Protein AF-0000000084495840 (afdb_homodimer)

Foldseek 3Di:
DPQAADEFEKEFEQEADQLFTKKFFFDQVDDDRHGAIDTFITTDDPPDDHVRRRQVRQCQAWNFGKDWDAWQDWDKDAPDPRYMYIYTYTYIYTPDPRTDGDPRTDDMDRGALVVCCVRHDPVVNVVCVVRVVNVVSNVNNVD/DPQAADEFEKEFEQEADQLFTKKFFFDPVDDPRHGAIDTFITTDDPPDDHVRRRQVRQCQAWNFGKDWDAWQDWDKDAPDPRYMYIYTYTYIYTPDPRTDGDPRTDDMDRGALVVCCVRHDPVVNVVCVVRVVNVVSNVNNVD

Structure (mmCIF, N/CA/C/O backbone):
data_AF-0000000084495840-model_v1
#
loop_
_entity.id
_entity.type
_entity.pdbx_description
1 polymer 'DNA mismatch repair protein MutT'
#
loop_
_atom_site.group_PDB
_atom_site.id
_atom_site.type_symbol
_atom_site.label_atom_id
_atom_site.label_alt_id
_atom_site.label_comp_id
_atom_site.label_asym_id
_atom_site.label_entity_id
_atom_site.label_seq_id
_atom_site.pdbx_PDB_ins_code
_atom_site.Cartn_x
_atom_site.Cartn_y
_atom_site.Cartn_z
_atom_site.occupancy
_atom_site.B_iso_or_equiv
_atom_site.auth_seq_id
_atom_site.auth_comp_id
_atom_site.auth_asym_id
_atom_site.auth_atom_id
_atom_site.pdbx_PDB_model_num
ATOM 1 N N . MET A 1 1 ? 25.406 12.328 -14.742 1 40.22 1 MET A N 1
ATOM 2 C CA . MET A 1 1 ? 25.125 11.117 -13.984 1 40.22 1 MET A CA 1
ATOM 3 C C . MET A 1 1 ? 23.75 10.555 -14.328 1 40.22 1 MET A C 1
ATOM 5 O O . MET A 1 1 ? 22.75 11.266 -14.234 1 40.22 1 MET A O 1
ATOM 9 N N . GLN A 1 2 ? 23.484 9.742 -15.258 1 51.94 2 GLN A N 1
ATOM 10 C CA . GLN A 1 2 ? 22.219 9.383 -15.898 1 51.94 2 GLN A CA 1
ATOM 11 C C . GLN A 1 2 ? 21.141 9.078 -14.859 1 51.94 2 GLN A C 1
ATOM 13 O O . GLN A 1 2 ? 21.359 8.266 -13.961 1 51.94 2 GLN A O 1
ATOM 18 N N . ASN A 1 3 ? 20.25 9.969 -14.406 1 66.38 3 ASN A N 1
ATOM 19 C CA . ASN A 1 3 ? 19.281 9.977 -13.312 1 66.38 3 ASN A CA 1
ATOM 20 C C . ASN A 1 3 ? 18.5 8.672 -13.258 1 66.38 3 ASN A C 1
ATOM 22 O O . ASN A 1 3 ? 17.828 8.305 -14.219 1 66.38 3 ASN A O 1
ATOM 26 N N . GLU A 1 4 ? 18.906 7.797 -12.398 1 87.62 4 GLU A N 1
ATOM 27 C CA . GLU A 1 4 ? 18.266 6.496 -12.258 1 87.62 4 GLU A CA 1
ATOM 28 C C . GLU A 1 4 ? 16.828 6.641 -11.742 1 87.62 4 GLU A C 1
ATOM 30 O O . GLU A 1 4 ? 16.578 7.426 -10.828 1 87.62 4 GLU A O 1
ATOM 35 N N . ASN A 1 5 ? 15.898 6.027 -12.453 1 94 5 ASN A N 1
ATOM 36 C CA . ASN A 1 5 ? 14.5 5.984 -12.039 1 94 5 ASN A CA 1
ATOM 37 C C . ASN A 1 5 ? 14.344 5.375 -10.648 1 94 5 ASN A C 1
ATOM 39 O O . ASN A 1 5 ? 14.961 4.359 -10.336 1 94 5 ASN A O 1
ATOM 43 N N . LYS A 1 6 ? 13.617 6.117 -9.789 1 95.06 6 LYS A N 1
ATOM 44 C CA . LYS A 1 6 ? 13.422 5.625 -8.43 1 95.06 6 LYS A CA 1
ATOM 45 C C . LYS A 1 6 ? 11.945 5.598 -8.055 1 95.06 6 LYS A C 1
ATOM 47 O O . LYS A 1 6 ? 11.195 6.504 -8.414 1 95.06 6 LYS A O 1
ATOM 52 N N . ILE A 1 7 ? 11.547 4.57 -7.383 1 97.5 7 ILE A N 1
ATOM 53 C CA . ILE A 1 7 ? 10.242 4.496 -6.73 1 97.5 7 ILE A CA 1
ATOM 54 C C . ILE A 1 7 ? 10.414 4.621 -5.219 1 97.5 7 ILE A C 1
ATOM 56 O O . ILE A 1 7 ? 11.195 3.883 -4.609 1 97.5 7 ILE A O 1
ATOM 60 N N . LEU A 1 8 ? 9.828 5.57 -4.637 1 97.75 8 LEU A N 1
ATOM 61 C CA . LEU A 1 8 ? 9.836 5.781 -3.193 1 97.75 8 LEU A CA 1
ATOM 62 C C . LEU A 1 8 ? 8.477 5.453 -2.59 1 97.75 8 LEU A C 1
ATOM 64 O O . LEU A 1 8 ? 7.457 5.492 -3.285 1 97.75 8 LEU A O 1
ATOM 68 N N . VAL A 1 9 ? 8.453 5.137 -1.317 1 98.75 9 VAL A N 1
ATOM 69 C CA . VAL A 1 9 ? 7.219 4.77 -0.636 1 98.75 9 VAL A CA 1
ATOM 70 C C . VAL A 1 9 ? 6.914 5.785 0.464 1 98.75 9 VAL A C 1
ATOM 72 O O . VAL A 1 9 ? 7.797 6.148 1.242 1 98.75 9 VAL A O 1
ATOM 75 N N . GLY A 1 10 ? 5.707 6.309 0.454 1 98.69 10 GLY A N 1
ATOM 76 C CA . GLY A 1 10 ? 5.188 7.121 1.541 1 98.69 10 GLY A CA 1
ATOM 77 C C . GLY A 1 10 ? 3.938 6.539 2.176 1 98.69 10 GLY A C 1
ATOM 78 O O . GLY A 1 10 ? 3.258 5.707 1.573 1 98.69 10 GLY A O 1
ATOM 79 N N . VAL A 1 11 ? 3.674 6.953 3.373 1 98.94 11 VAL A N 1
ATOM 80 C CA . VAL A 1 11 ? 2.463 6.578 4.098 1 98.94 11 VAL A CA 1
ATOM 81 C C . VAL A 1 11 ? 1.716 7.832 4.543 1 98.94 11 VAL A C 1
ATOM 83 O O . VAL A 1 11 ? 2.334 8.844 4.887 1 98.94 11 VAL A O 1
ATOM 86 N N . LYS A 1 12 ? 0.408 7.742 4.457 1 98.88 12 LYS A N 1
ATOM 87 C CA . LYS A 1 12 ? -0.454 8.844 4.879 1 98.88 12 LYS A CA 1
ATOM 88 C C . LYS A 1 12 ? -1.553 8.352 5.82 1 98.88 12 LYS A C 1
ATOM 90 O O . LYS A 1 12 ? -2.023 7.219 5.691 1 98.88 12 LYS A O 1
ATOM 95 N N . ALA A 1 13 ? -1.977 9.18 6.676 1 98.88 13 ALA A N 1
ATOM 96 C CA . ALA A 1 13 ? -3.035 8.875 7.637 1 98.88 13 ALA A CA 1
ATOM 97 C C . ALA A 1 13 ? -4.242 9.789 7.426 1 98.88 13 ALA A C 1
ATOM 99 O O . ALA A 1 13 ? -4.105 11.008 7.398 1 98.88 13 ALA A O 1
ATOM 100 N N . VAL A 1 14 ? -5.336 9.211 7.219 1 98.81 14 VAL A N 1
ATOM 101 C CA . VAL A 1 14 ? -6.602 9.906 7.438 1 98.81 14 VAL A CA 1
ATOM 102 C C . VAL A 1 14 ? -7.035 9.742 8.898 1 98.81 14 VAL A C 1
ATOM 104 O O . VAL A 1 14 ? -7.613 8.719 9.266 1 98.81 14 VAL A O 1
ATOM 107 N N . ILE A 1 15 ? -6.684 10.703 9.703 1 98.69 15 ILE A N 1
ATOM 108 C CA . ILE A 1 15 ? -6.969 10.664 11.133 1 98.69 15 ILE A CA 1
ATOM 109 C C . ILE A 1 15 ? -8.352 11.258 11.398 1 98.69 15 ILE A C 1
ATOM 111 O O . ILE A 1 15 ? -8.57 12.453 11.195 1 98.69 15 ILE A O 1
ATOM 115 N N . VAL A 1 16 ? -9.227 10.43 11.891 1 97.44 16 VAL A N 1
ATOM 116 C CA . VAL A 1 16 ? -10.609 10.867 12.031 1 97.44 16 VAL A CA 1
ATOM 117 C C . VAL A 1 16 ? -10.953 11.023 13.516 1 97.44 16 VAL A C 1
ATOM 119 O O . VAL A 1 16 ? -10.484 10.25 14.352 1 97.44 16 VAL A O 1
ATOM 122 N N . ASN A 1 17 ? -11.695 12.031 13.781 1 92.25 17 ASN A N 1
ATOM 123 C CA . ASN A 1 17 ? -12.25 12.328 15.102 1 92.25 17 ASN A CA 1
ATOM 124 C C . ASN A 1 17 ? -13.586 13.047 14.992 1 92.25 17 ASN A C 1
ATOM 126 O O . ASN A 1 17 ? -13.656 14.172 14.484 1 92.25 17 ASN A O 1
ATOM 130 N N . GLU A 1 18 ? -14.672 12.422 15.445 1 89.19 18 GLU A N 1
ATOM 131 C CA . GLU A 1 18 ? -16 13.016 15.531 1 89.19 18 GLU A CA 1
ATOM 132 C C . GLU A 1 18 ? -16.438 13.57 14.188 1 89.19 18 GLU A C 1
ATOM 134 O O . GLU A 1 18 ? -16.859 14.727 14.094 1 89.19 18 GLU A O 1
ATOM 139 N N . GLY A 1 19 ? -16.234 12.797 13.133 1 91.38 19 GLY A N 1
ATOM 140 C CA . GLY A 1 19 ? -16.766 13.141 11.828 1 91.38 19 GLY A CA 1
ATOM 141 C C . GLY A 1 19 ? -15.875 14.102 11.055 1 91.38 19 GLY A C 1
ATOM 142 O O . GLY A 1 19 ? -16.266 14.594 9.992 1 91.38 19 GLY A O 1
ATOM 143 N N . LYS A 1 20 ? -14.742 14.391 11.578 1 96.25 20 LYS A N 1
ATOM 144 C CA . LYS A 1 20 ? -13.773 15.25 10.914 1 96.25 20 LYS A CA 1
ATOM 145 C C . LYS A 1 20 ? -12.445 14.523 10.695 1 96.25 20 LYS A C 1
ATOM 147 O O . LYS A 1 20 ? -12.148 13.547 11.383 1 96.25 20 LYS A O 1
ATOM 152 N N . ALA A 1 21 ? -11.703 14.969 9.727 1 98.19 21 ALA A N 1
ATOM 153 C CA . ALA A 1 21 ? -10.359 14.461 9.484 1 98.19 21 ALA A CA 1
ATOM 154 C C . ALA A 1 21 ? -9.32 15.57 9.617 1 98.19 21 ALA A C 1
ATOM 156 O O . ALA A 1 21 ? -9.57 16.719 9.234 1 98.19 21 ALA A O 1
ATOM 157 N N . LEU A 1 22 ? -8.148 15.219 10.156 1 98.62 22 LEU A N 1
ATOM 158 C CA . LEU A 1 22 ? -7.066 16.188 10.336 1 98.62 22 LEU A CA 1
ATOM 159 C C . LEU A 1 22 ? -6.336 16.422 9.016 1 98.62 22 LEU A C 1
ATOM 161 O O . LEU A 1 22 ? -5.898 15.484 8.359 1 98.62 22 LEU A O 1
ATOM 165 N N . ILE A 1 23 ? -6.25 17.672 8.555 1 98.75 23 ILE A N 1
ATOM 166 C CA . ILE A 1 23 ? -5.379 18.062 7.449 1 98.75 23 ILE A CA 1
ATOM 167 C C . ILE A 1 23 ? -4.414 19.156 7.922 1 98.75 23 ILE A C 1
ATOM 169 O O . ILE A 1 23 ? -4.695 19.875 8.883 1 98.75 23 ILE A O 1
ATOM 173 N N . ILE A 1 24 ? -3.301 19.172 7.285 1 98.56 24 ILE A N 1
ATOM 174 C CA . ILE A 1 24 ? -2.256 20.125 7.637 1 98.56 24 ILE A CA 1
ATOM 175 C C . ILE A 1 24 ? -1.812 20.891 6.391 1 98.56 24 ILE A C 1
ATOM 177 O O . ILE A 1 24 ? -2.016 20.422 5.266 1 98.56 24 ILE A O 1
ATOM 181 N N . LYS A 1 25 ? -1.316 22.062 6.617 1 97.5 25 LYS A N 1
ATOM 182 C CA . LYS A 1 25 ? -0.871 22.922 5.527 1 97.5 25 LYS A CA 1
ATOM 183 C C . LYS A 1 25 ? 0.649 23.062 5.52 1 97.5 25 LYS A C 1
ATOM 185 O O . LYS A 1 25 ? 1.248 23.438 6.531 1 97.5 25 LYS A O 1
ATOM 190 N N . ARG A 1 26 ? 1.265 22.688 4.426 1 94.38 26 ARG A N 1
ATOM 191 C CA . ARG A 1 26 ? 2.715 22.781 4.305 1 94.38 26 ARG A CA 1
ATOM 192 C C . ARG A 1 26 ? 3.178 24.234 4.426 1 94.38 26 ARG A C 1
ATOM 194 O O . ARG A 1 26 ? 2.537 25.141 3.896 1 94.38 26 ARG A O 1
ATOM 201 N N . SER A 1 27 ? 4.25 24.469 5.078 1 89.5 27 SER A N 1
ATOM 202 C CA . SER A 1 27 ? 4.805 25.797 5.254 1 89.5 27 SER A CA 1
ATOM 203 C C . SER A 1 27 ? 5.336 26.359 3.936 1 89.5 27 SER A C 1
ATOM 205 O O . SER A 1 27 ? 5.844 25.609 3.1 1 89.5 27 SER A O 1
ATOM 207 N N . LYS A 1 28 ? 5 27.781 3.682 1 74.69 28 LYS A N 1
ATOM 208 C CA . LYS A 1 28 ? 5.441 28.484 2.479 1 74.69 28 LYS A CA 1
ATOM 209 C C . LYS A 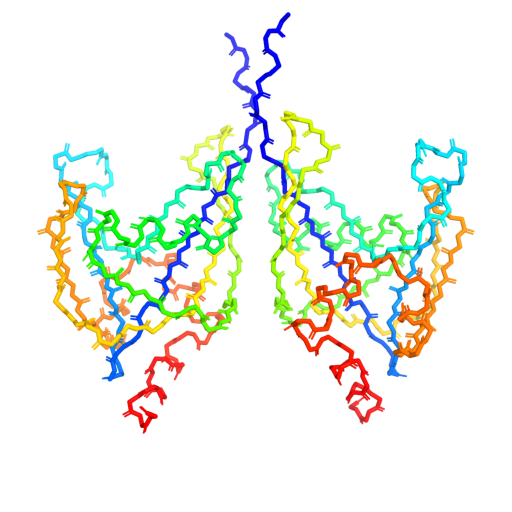1 28 ? 6.961 28.484 2.371 1 74.69 28 LYS A C 1
ATOM 211 O O . LYS A 1 28 ? 7.512 28.547 1.269 1 74.69 28 LYS A O 1
ATOM 216 N N . ILE A 1 29 ? 7.516 28.828 3.455 1 63.09 29 ILE A N 1
ATOM 217 C CA . ILE A 1 29 ? 8.969 28.984 3.381 1 63.09 29 ILE A CA 1
ATOM 218 C C . ILE A 1 29 ? 9.586 27.719 2.795 1 63.09 29 ILE A C 1
ATOM 220 O O . ILE A 1 29 ? 10.773 27.719 2.441 1 63.09 29 ILE A O 1
ATOM 224 N N . ALA A 1 30 ? 8.82 26.719 2.994 1 53.81 30 ALA A N 1
ATOM 225 C CA . ALA A 1 30 ? 9.398 25.469 2.496 1 53.81 30 ALA A CA 1
ATOM 226 C C . ALA A 1 30 ? 9.398 25.438 0.971 1 53.81 30 ALA A C 1
ATOM 228 O O . ALA A 1 30 ? 8.789 26.297 0.324 1 53.81 30 ALA A O 1
ATOM 229 N N . HIS A 1 31 ? 9.766 24.438 0.258 1 52.31 31 HIS A N 1
ATOM 230 C CA . HIS A 1 31 ? 9.977 24.375 -1.185 1 52.31 31 HIS A CA 1
ATOM 231 C C . HIS A 1 31 ? 8.695 24.719 -1.938 1 52.31 31 HIS A C 1
ATOM 233 O O . HIS A 1 31 ? 7.645 24.922 -1.324 1 52.31 31 HIS A O 1
ATOM 239 N N . PHE A 1 32 ? 8.555 24.453 -3.344 1 48.34 32 PHE A N 1
ATOM 240 C CA . PHE A 1 32 ? 7.727 24.797 -4.492 1 48.34 32 PHE A CA 1
ATOM 241 C C . PHE A 1 32 ? 6.25 24.594 -4.176 1 48.34 32 PHE A C 1
ATOM 243 O O . PHE A 1 32 ? 5.387 25.219 -4.801 1 48.34 32 PHE A O 1
ATOM 250 N N . SER A 1 33 ? 5.828 23.656 -3.312 1 52.34 33 SER A N 1
ATOM 251 C CA . SER A 1 33 ? 4.41 23.406 -3.076 1 52.34 33 SER A CA 1
ATOM 252 C C . SER A 1 33 ? 3.936 24.062 -1.789 1 52.34 33 SER A C 1
ATOM 254 O O . SER A 1 33 ? 3.094 23.516 -1.073 1 52.34 33 SER A O 1
ATOM 256 N N . GLY A 1 34 ? 4.457 25.219 -1.354 1 61.59 34 GLY A N 1
ATOM 257 C CA . GLY A 1 34 ? 4.094 26.016 -0.193 1 61.59 34 GLY A CA 1
ATOM 258 C C . GLY A 1 34 ? 2.639 26.438 -0.191 1 61.59 34 GLY A C 1
ATOM 259 O O . GLY A 1 34 ? 2.053 26.672 -1.251 1 61.59 34 GLY A O 1
ATOM 260 N N . GLY A 1 35 ? 1.969 26.031 1 1 78.38 35 GLY A N 1
ATOM 261 C CA . GLY A 1 35 ? 0.612 26.531 1.195 1 78.38 35 GLY A CA 1
ATOM 262 C C . GLY A 1 35 ? -0.448 25.5 0.828 1 78.38 35 GLY A C 1
ATOM 263 O O . GLY A 1 35 ? -1.642 25.812 0.831 1 78.38 35 GLY A O 1
ATOM 264 N N . THR A 1 36 ? 0.036 24.188 0.563 1 92.75 36 THR A N 1
ATOM 265 C CA . THR A 1 36 ? -0.941 23.188 0.128 1 92.75 36 THR A CA 1
ATOM 266 C C . THR A 1 36 ? -1.372 22.312 1.296 1 92.75 36 THR A C 1
ATOM 268 O O . THR A 1 36 ? -0.545 21.922 2.123 1 92.75 36 THR A O 1
ATOM 271 N N . TRP A 1 37 ? -2.66 22.047 1.357 1 97.81 37 TRP A N 1
ATOM 272 C CA . TRP A 1 37 ? -3.223 21.156 2.365 1 97.81 37 TRP A CA 1
ATOM 273 C C . TRP A 1 37 ? -3 19.703 1.986 1 97.81 37 TRP A C 1
ATOM 275 O O . TRP A 1 37 ? -3.078 19.344 0.81 1 97.81 37 TRP A O 1
ATOM 285 N N . GLU A 1 38 ? -2.725 18.891 2.957 1 98.19 38 GLU A N 1
ATOM 286 C CA . GLU A 1 38 ? -2.539 17.453 2.775 1 98.19 38 GLU A CA 1
ATOM 287 C C . GLU A 1 38 ? -2.887 16.688 4.047 1 98.19 38 GLU A C 1
ATOM 289 O O . GLU A 1 38 ? -3.135 17.297 5.094 1 98.19 38 GLU A O 1
ATOM 294 N N . THR A 1 39 ? -2.982 15.43 3.912 1 98.69 39 THR A N 1
ATOM 295 C CA . THR A 1 39 ? -3.086 14.602 5.105 1 98.69 39 THR A CA 1
ATOM 296 C C . THR A 1 39 ? -1.712 14.375 5.73 1 98.69 39 THR A C 1
ATOM 298 O O . THR A 1 39 ? -0.689 14.711 5.125 1 98.69 39 THR A O 1
ATOM 301 N N . VAL A 1 40 ? -1.702 13.867 6.93 1 98.69 40 VAL A N 1
ATOM 302 C CA . VAL A 1 40 ? -0.471 13.688 7.691 1 98.69 40 VAL A CA 1
ATOM 303 C C . VAL A 1 40 ? 0.257 12.438 7.203 1 98.69 40 VAL A C 1
ATOM 305 O O . VAL A 1 40 ? -0.367 11.398 6.965 1 98.69 40 VAL A O 1
ATOM 308 N N . GLY A 1 41 ? 1.54 12.469 7.109 1 98.62 41 GLY A N 1
ATOM 309 C CA . GLY A 1 41 ? 2.338 11.328 6.676 1 98.62 41 GLY A CA 1
ATOM 310 C C . GLY A 1 41 ? 3.662 11.734 6.055 1 98.62 41 GLY A C 1
ATOM 311 O O . GLY A 1 41 ? 4.02 12.914 6.055 1 98.62 41 GLY A O 1
ATOM 312 N N . GLY A 1 42 ? 4.41 10.797 5.512 1 98.25 42 GLY A N 1
ATOM 313 C CA . GLY A 1 42 ? 5.723 11.031 4.926 1 98.25 42 GLY A CA 1
ATOM 314 C C . GLY A 1 42 ? 6.371 9.773 4.391 1 98.25 42 GLY A C 1
ATOM 315 O O . GLY A 1 42 ? 5.703 8.758 4.203 1 98.25 42 GLY A O 1
ATOM 316 N N . LYS A 1 43 ? 7.605 9.883 4.18 1 98.06 43 LYS A N 1
ATOM 317 C CA . LYS A 1 43 ? 8.344 8.797 3.543 1 98.06 43 LYS A CA 1
ATOM 318 C C . LYS A 1 43 ? 8.656 7.684 4.543 1 98.06 43 LYS A C 1
ATOM 320 O O . LYS A 1 43 ? 8.938 7.953 5.711 1 98.06 43 LYS A O 1
ATOM 325 N N . VAL A 1 44 ? 8.633 6.453 4.031 1 98.62 44 VAL A N 1
ATOM 326 C CA . VAL A 1 44 ? 9.109 5.305 4.797 1 98.62 44 VAL A CA 1
ATOM 327 C C . VAL A 1 44 ? 10.633 5.266 4.773 1 98.62 44 VAL A C 1
ATOM 329 O O . VAL A 1 44 ? 11.25 5.395 3.713 1 98.62 44 VAL A O 1
ATOM 332 N N . GLU A 1 45 ? 11.273 5.156 5.918 1 98 45 GLU A N 1
ATOM 333 C CA . GLU A 1 45 ? 12.711 4.949 5.992 1 98 45 GLU A CA 1
ATOM 334 C C . GLU A 1 45 ? 13.062 3.465 5.93 1 98 45 GLU A C 1
ATOM 336 O O . GLU A 1 45 ? 12.336 2.627 6.465 1 98 45 GLU A O 1
ATOM 341 N N . PHE A 1 46 ? 14.164 3.25 5.348 1 97.81 46 PHE A N 1
ATOM 342 C CA . PHE A 1 46 ? 14.602 1.864 5.199 1 97.81 46 PHE A CA 1
ATOM 343 C C . PHE A 1 46 ? 14.648 1.164 6.551 1 97.81 46 PHE A C 1
ATOM 345 O O . PHE A 1 46 ? 15.195 1.703 7.516 1 97.81 46 PHE A O 1
ATOM 352 N N . GLY A 1 47 ? 14 -0.046 6.578 1 97.5 47 GLY A N 1
ATOM 353 C CA . GLY A 1 47 ? 14.008 -0.845 7.797 1 97.5 47 GLY A CA 1
ATOM 354 C C . GLY A 1 47 ? 12.742 -0.693 8.617 1 97.5 47 GLY A C 1
ATOM 355 O O . GLY A 1 47 ? 12.477 -1.497 9.516 1 97.5 47 GLY A O 1
ATOM 356 N N . GLU A 1 48 ? 11.93 0.276 8.344 1 97.62 48 GLU A N 1
ATOM 357 C CA . GLU A 1 48 ? 10.68 0.499 9.07 1 97.62 48 GLU A CA 1
ATOM 358 C C . GLU A 1 48 ? 9.547 -0.353 8.5 1 97.62 48 GLU A C 1
ATOM 360 O O . GLU A 1 48 ? 9.461 -0.545 7.281 1 97.62 48 GLU A O 1
ATOM 365 N N . ASP A 1 49 ? 8.75 -0.791 9.422 1 97.44 49 ASP A N 1
ATOM 366 C CA . ASP A 1 49 ? 7.457 -1.257 8.938 1 97.44 49 ASP A CA 1
ATOM 367 C C . ASP A 1 49 ? 6.535 -0.082 8.609 1 97.44 49 ASP A C 1
ATOM 369 O O . ASP A 1 49 ? 6.793 1.049 9.031 1 97.44 49 ASP A O 1
ATOM 373 N N . LEU A 1 50 ? 5.5 -0.323 7.906 1 98.62 50 LEU A N 1
ATOM 374 C CA . LEU A 1 50 ? 4.641 0.73 7.375 1 98.62 50 LEU A CA 1
ATOM 375 C C . LEU A 1 50 ? 3.916 1.463 8.5 1 98.62 50 LEU A C 1
ATOM 377 O O . LEU A 1 50 ? 3.857 2.693 8.508 1 98.62 50 LEU A O 1
ATOM 381 N N . GLU A 1 51 ? 3.393 0.729 9.438 1 98.5 51 GLU A N 1
ATOM 382 C CA . GLU A 1 51 ? 2.658 1.334 10.547 1 98.5 51 GLU A CA 1
ATOM 383 C C . GLU A 1 51 ? 3.59 2.127 11.453 1 98.5 51 GLU A C 1
ATOM 385 O O . GLU A 1 51 ? 3.221 3.193 11.953 1 98.5 51 GLU A O 1
ATOM 390 N N . THR A 1 52 ? 4.797 1.613 11.664 1 98.5 52 THR A N 1
ATOM 391 C CA . THR A 1 52 ? 5.801 2.322 12.453 1 98.5 52 THR A CA 1
ATOM 392 C C . THR A 1 52 ? 6.16 3.652 11.797 1 98.5 52 THR A C 1
ATOM 394 O O . THR A 1 52 ? 6.234 4.68 12.477 1 98.5 52 THR A O 1
ATOM 397 N N . ALA A 1 53 ? 6.371 3.613 10.5 1 98.81 53 ALA A N 1
ATOM 398 C CA . ALA A 1 53 ? 6.668 4.84 9.766 1 98.81 53 ALA A CA 1
ATOM 399 C C . ALA A 1 53 ? 5.539 5.855 9.914 1 98.81 53 ALA A C 1
ATOM 401 O O . ALA A 1 53 ? 5.789 7.039 10.156 1 98.81 53 ALA A O 1
ATOM 402 N N . LEU A 1 54 ? 4.281 5.383 9.844 1 98.88 54 LEU A N 1
ATOM 403 C CA . LEU A 1 54 ? 3.123 6.27 9.922 1 98.88 54 LEU A CA 1
ATOM 404 C C . LEU A 1 54 ? 3.029 6.914 11.305 1 98.88 54 LEU A C 1
ATOM 406 O O . LEU A 1 54 ? 2.863 8.133 11.414 1 98.88 54 LEU A O 1
ATOM 410 N N . LYS A 1 55 ? 3.219 6.102 12.312 1 98.81 55 LYS A N 1
ATOM 411 C CA . LYS A 1 55 ? 3.15 6.613 13.672 1 98.81 55 LYS A CA 1
ATOM 412 C C . LYS A 1 55 ? 4.262 7.625 13.938 1 98.81 55 LYS A C 1
ATOM 414 O O . LYS A 1 55 ? 4.039 8.641 14.594 1 98.81 55 LYS A O 1
ATOM 419 N N . ARG A 1 56 ? 5.434 7.32 13.438 1 98.69 56 ARG A N 1
ATOM 420 C CA . ARG A 1 56 ? 6.547 8.25 13.594 1 98.69 56 ARG A CA 1
ATOM 421 C C . ARG A 1 56 ? 6.246 9.586 12.922 1 98.69 56 ARG A C 1
ATOM 423 O O . ARG A 1 56 ? 6.406 10.641 13.531 1 98.69 56 ARG A O 1
ATOM 430 N N . GLU A 1 57 ? 5.746 9.539 11.648 1 98.69 57 GLU A N 1
ATOM 431 C CA . GLU A 1 57 ? 5.441 10.75 10.898 1 98.69 57 GLU A CA 1
ATOM 432 C C . GLU A 1 57 ? 4.336 11.555 11.57 1 98.69 57 GLU A C 1
ATOM 434 O O . GLU A 1 57 ? 4.395 12.789 11.609 1 98.69 57 GLU A O 1
ATOM 439 N N . VAL A 1 58 ? 3.32 10.906 12.109 1 98.75 58 VAL A N 1
ATOM 440 C CA . VAL A 1 58 ? 2.211 11.586 12.766 1 98.75 58 VAL A CA 1
ATOM 441 C C . VAL A 1 58 ? 2.709 12.281 14.031 1 98.75 58 VAL A C 1
ATOM 443 O O . VAL A 1 58 ? 2.377 13.445 14.281 1 98.75 58 VAL A O 1
ATOM 446 N N . MET A 1 59 ? 3.543 11.555 14.734 1 98.44 59 MET A N 1
ATOM 447 C CA . MET A 1 59 ? 4.117 12.164 15.93 1 98.44 59 MET A CA 1
ATOM 448 C C . MET A 1 59 ? 4.996 13.352 15.578 1 98.44 59 MET A C 1
ATOM 450 O O . MET A 1 59 ? 4.918 14.406 16.219 1 98.44 59 MET A O 1
ATOM 454 N N . GLU A 1 60 ? 5.781 13.242 14.586 1 98.38 60 GLU A N 1
ATOM 455 C CA . GLU A 1 60 ? 6.711 14.289 14.18 1 98.38 60 GLU A CA 1
ATOM 456 C C . GLU A 1 60 ? 5.969 15.523 13.68 1 98.38 60 GLU A C 1
ATOM 458 O O . GLU A 1 60 ? 6.32 16.656 14.023 1 98.38 60 GLU A O 1
ATOM 463 N N . GLU A 1 61 ? 4.93 15.312 12.875 1 98.38 61 GLU A N 1
ATOM 464 C CA . GLU A 1 61 ? 4.316 16.422 12.164 1 98.38 61 GLU A CA 1
ATOM 465 C C . GLU A 1 61 ? 3.242 17.109 13.008 1 98.38 61 GLU A C 1
ATOM 467 O O . GLU A 1 61 ? 3.023 18.312 12.898 1 98.38 61 GLU A O 1
ATOM 472 N N . VAL A 1 62 ? 2.508 16.266 13.883 1 98.62 62 VAL A N 1
ATOM 473 C CA . VAL A 1 62 ? 1.336 16.859 14.508 1 98.62 62 VAL A CA 1
ATOM 474 C C . VAL A 1 62 ? 1.272 16.469 15.984 1 98.62 62 VAL A C 1
ATOM 476 O O . VAL A 1 62 ? 0.346 16.859 16.703 1 98.62 62 VAL A O 1
ATOM 479 N N . GLY A 1 63 ? 2.137 15.648 16.516 1 98.44 63 GLY A N 1
ATOM 480 C CA . GLY A 1 63 ? 2.271 15.336 17.922 1 98.44 63 GLY A CA 1
ATOM 481 C C . GLY A 1 63 ? 1.141 14.477 18.453 1 98.44 63 GLY A C 1
ATOM 482 O O . GLY A 1 63 ? 0.776 14.57 19.625 1 98.44 63 GLY A O 1
ATOM 483 N N . LEU A 1 64 ? 0.542 13.648 17.656 1 98.25 64 LEU A N 1
ATOM 484 C CA . LEU A 1 64 ? -0.586 12.82 18.062 1 98.25 64 LEU A CA 1
ATOM 485 C C . LEU A 1 64 ? -0.192 11.352 18.125 1 98.25 64 LEU A C 1
ATOM 487 O O . LEU A 1 64 ? 0.612 10.883 17.312 1 98.25 64 LEU A O 1
ATOM 491 N N . GLU A 1 65 ? -0.733 10.633 19.047 1 97.38 65 GLU A N 1
ATOM 492 C CA . GLU A 1 65 ? -0.754 9.172 19.031 1 97.38 65 GLU A CA 1
ATOM 493 C C . GLU A 1 65 ? -1.994 8.648 18.312 1 97.38 65 GLU A C 1
ATOM 495 O O . GLU A 1 65 ? -3.107 9.117 18.547 1 97.38 65 GLU A O 1
ATOM 500 N N . ILE A 1 66 ? -1.774 7.66 17.406 1 97.94 66 ILE A N 1
ATOM 501 C CA . ILE A 1 66 ? -2.92 7.207 16.625 1 97.94 66 ILE A CA 1
ATOM 502 C C . ILE A 1 66 ? -3.07 5.695 16.766 1 97.94 66 ILE A C 1
ATOM 504 O O . ILE A 1 66 ? -2.1 4.992 17.047 1 97.94 66 ILE A O 1
ATOM 508 N N . LYS A 1 67 ? -4.301 5.27 16.641 1 97.88 67 LYS A N 1
ATOM 509 C CA . LYS A 1 67 ? -4.633 3.873 16.375 1 97.88 67 LYS A CA 1
ATOM 510 C C . LYS A 1 67 ? -4.91 3.652 14.883 1 97.88 67 LYS A C 1
ATOM 512 O O . LYS A 1 67 ? -5.805 4.281 14.312 1 97.88 67 LYS A O 1
ATOM 517 N N . ILE A 1 68 ? -4.117 2.785 14.273 1 98.38 68 ILE A N 1
ATOM 518 C CA . ILE A 1 68 ? -4.312 2.49 12.859 1 98.38 68 ILE A CA 1
ATOM 519 C C . ILE A 1 68 ? -5.426 1.459 12.695 1 98.38 68 ILE A C 1
ATOM 521 O O . ILE A 1 68 ? -5.344 0.355 13.242 1 98.38 68 ILE A O 1
ATOM 525 N N . GLU A 1 69 ? -6.477 1.779 11.953 1 96.94 69 GLU A N 1
ATOM 526 C CA . GLU A 1 69 ? -7.617 0.889 11.773 1 96.94 69 GLU A CA 1
ATOM 527 C C . GLU A 1 69 ? -7.395 -0.07 10.609 1 96.94 69 GLU A C 1
ATOM 529 O O . GLU A 1 69 ? -7.238 -1.275 10.812 1 96.94 69 GLU A O 1
ATOM 534 N N . HIS A 1 70 ? -7.336 0.403 9.398 1 97.06 70 HIS A N 1
ATOM 535 C CA . HIS A 1 70 ? -7.094 -0.422 8.219 1 97.06 70 HIS A CA 1
ATOM 536 C C . HIS A 1 70 ? -6.617 0.424 7.043 1 97.06 70 HIS A C 1
ATOM 538 O O . HIS A 1 70 ? -6.684 1.654 7.09 1 97.06 70 HIS A O 1
ATOM 544 N N . ILE A 1 71 ? -6.062 -0.228 6.074 1 98.69 71 ILE A N 1
ATOM 545 C CA . ILE A 1 71 ? -5.605 0.426 4.852 1 98.69 71 ILE A CA 1
ATOM 546 C C . ILE A 1 71 ? -6.805 0.935 4.059 1 98.69 71 ILE A C 1
ATOM 548 O O . ILE A 1 71 ? -7.836 0.263 3.982 1 98.69 71 ILE A O 1
ATOM 552 N N . LEU A 1 72 ? -6.73 2.137 3.502 1 98.69 72 LEU A N 1
ATOM 553 C CA . LEU A 1 72 ? -7.812 2.693 2.693 1 98.69 72 LEU A CA 1
ATOM 554 C C . LEU A 1 72 ? -7.543 2.477 1.207 1 98.69 72 LEU A C 1
ATOM 556 O O . LEU A 1 72 ? -8.414 1.991 0.48 1 98.69 72 LEU A O 1
ATOM 560 N N . TYR A 1 73 ? -6.387 2.912 0.763 1 98.75 73 TYR A N 1
ATOM 561 C CA . TYR A 1 73 ? -6.016 2.801 -0.644 1 98.75 73 TYR A CA 1
ATOM 562 C C . TYR A 1 73 ? -4.527 3.07 -0.84 1 98.75 73 TYR A C 1
ATOM 564 O O . TYR A 1 73 ? -3.836 3.473 0.097 1 98.75 73 TYR A O 1
ATOM 572 N N . ALA A 1 74 ? -4.02 2.752 -1.969 1 98.81 74 ALA A N 1
ATOM 573 C CA . ALA A 1 74 ? -2.691 3.145 -2.43 1 98.81 74 ALA A CA 1
ATOM 574 C C . ALA A 1 74 ? -2.77 3.885 -3.762 1 98.81 74 ALA A C 1
ATOM 576 O O . ALA A 1 74 ? -3.605 3.566 -4.609 1 98.81 74 ALA A O 1
ATOM 577 N N . ALA A 1 75 ? -1.944 4.863 -3.865 1 98.12 75 ALA A N 1
ATOM 578 C CA . ALA A 1 75 ? -1.861 5.66 -5.086 1 98.12 75 ALA A CA 1
ATOM 579 C C . ALA A 1 75 ? -0.409 5.887 -5.492 1 98.12 75 ALA A C 1
ATOM 581 O O . ALA A 1 75 ? 0.506 5.695 -4.691 1 98.12 75 ALA A O 1
ATOM 582 N N . THR A 1 76 ? -0.244 6.199 -6.738 1 98.25 76 THR A N 1
ATOM 583 C CA . THR A 1 76 ? 1.1 6.477 -7.23 1 98.25 76 THR A CA 1
ATOM 584 C C . THR A 1 76 ? 1.082 7.645 -8.219 1 98.25 76 THR A C 1
ATOM 586 O O . THR A 1 76 ? 0.085 7.867 -8.906 1 98.25 76 THR A O 1
ATOM 589 N N . PHE A 1 77 ? 2.119 8.422 -8.18 1 96.94 77 PHE A N 1
ATOM 590 C CA . PHE A 1 77 ? 2.299 9.539 -9.094 1 96.94 77 PHE A CA 1
ATOM 591 C C . PHE A 1 77 ? 3.773 9.906 -9.227 1 96.94 77 PHE A C 1
ATOM 593 O O . PHE A 1 77 ? 4.578 9.578 -8.352 1 96.94 77 PHE A O 1
ATOM 600 N N . LYS A 1 78 ? 4.082 10.578 -10.242 1 96.19 78 LYS A N 1
ATOM 601 C CA . LYS A 1 78 ? 5.445 11.07 -10.43 1 96.19 78 LYS A CA 1
ATOM 602 C C . LYS A 1 78 ? 5.633 12.438 -9.781 1 96.19 78 LYS A C 1
ATOM 604 O O . LYS A 1 78 ? 4.793 13.328 -9.945 1 96.19 78 LYS A O 1
ATOM 609 N N . THR A 1 79 ? 6.723 12.555 -8.992 1 94 79 THR A N 1
ATOM 610 C CA . THR A 1 79 ? 7.07 13.859 -8.445 1 94 79 THR A CA 1
ATOM 611 C C . THR A 1 79 ? 8 14.609 -9.391 1 94 79 THR A C 1
ATOM 613 O O . THR A 1 79 ? 8.086 15.836 -9.344 1 94 79 THR A O 1
ATOM 616 N N . ASP A 1 80 ? 8.703 13.891 -10.219 1 92.88 80 ASP A N 1
ATOM 617 C CA . ASP A 1 80 ? 9.516 14.383 -11.336 1 92.88 80 ASP A CA 1
ATOM 618 C C . ASP A 1 80 ? 9.742 13.289 -12.375 1 92.88 80 ASP A C 1
ATOM 620 O O . ASP A 1 80 ? 9.289 12.156 -12.195 1 92.88 80 ASP A O 1
ATOM 624 N N . PRO A 1 81 ? 10.383 13.562 -13.406 1 94.44 81 PRO A N 1
ATOM 625 C CA . PRO A 1 81 ? 10.484 12.586 -14.5 1 94.44 81 PRO A CA 1
ATOM 626 C C . PRO A 1 81 ? 11.211 11.312 -14.078 1 94.44 81 PRO A C 1
ATOM 628 O O . PRO A 1 81 ? 11.094 10.281 -14.742 1 94.44 81 PRO A O 1
ATOM 631 N N . PHE A 1 82 ? 11.977 11.328 -12.992 1 96.06 82 PHE A N 1
ATOM 632 C CA . PHE A 1 82 ? 12.789 10.18 -12.625 1 96.06 82 PHE A CA 1
ATOM 633 C C . PHE A 1 82 ? 12.414 9.68 -11.234 1 96.06 82 PHE A C 1
ATOM 635 O O . PHE A 1 82 ? 13.094 8.805 -10.68 1 96.06 82 PHE A O 1
ATOM 642 N N . ARG A 1 83 ? 11.328 10.227 -10.719 1 96.88 83 ARG A N 1
ATOM 643 C CA . ARG A 1 83 ? 10.938 9.852 -9.359 1 96.88 83 ARG A CA 1
ATOM 644 C C . ARG A 1 83 ? 9.438 9.594 -9.273 1 96.88 83 ARG A C 1
ATOM 646 O O . ARG A 1 83 ? 8.633 10.461 -9.633 1 96.88 83 ARG A O 1
ATOM 653 N N . GLN A 1 84 ? 9.094 8.461 -8.797 1 97.88 84 GLN A N 1
ATOM 654 C CA . GLN A 1 84 ? 7.707 8.047 -8.602 1 97.88 84 GLN A CA 1
ATOM 655 C C . GLN A 1 84 ? 7.426 7.719 -7.141 1 97.88 84 GLN A C 1
ATOM 657 O O . GLN A 1 84 ? 8.242 7.078 -6.473 1 97.88 84 GLN A O 1
ATOM 662 N N . MET A 1 85 ? 6.328 8.219 -6.66 1 98.06 85 MET A N 1
ATOM 663 C CA . MET A 1 85 ? 5.902 7.941 -5.293 1 98.06 85 MET A CA 1
ATOM 664 C C . MET A 1 85 ? 4.777 6.91 -5.27 1 98.06 85 MET A C 1
ATOM 666 O O . MET A 1 85 ? 3.867 6.961 -6.098 1 98.06 85 MET A O 1
ATOM 670 N N . VAL A 1 86 ? 4.914 5.98 -4.402 1 98.75 86 VAL A N 1
ATOM 671 C CA . VAL A 1 86 ? 3.791 5.133 -4.012 1 98.75 86 VAL A CA 1
ATOM 672 C C . VAL A 1 86 ? 3.334 5.5 -2.602 1 98.75 86 VAL A C 1
ATOM 674 O O . VAL A 1 86 ? 4.109 5.41 -1.647 1 98.75 86 VAL A O 1
ATOM 677 N N . ILE A 1 87 ? 2.078 5.938 -2.514 1 98.81 87 ILE A N 1
ATOM 678 C CA . ILE A 1 87 ? 1.531 6.379 -1.236 1 98.81 87 ILE A CA 1
ATOM 679 C C . ILE A 1 87 ? 0.52 5.355 -0.724 1 98.81 87 ILE A C 1
ATOM 681 O O . ILE A 1 87 ? -0.413 4.984 -1.44 1 98.81 87 ILE A O 1
ATOM 685 N N . ILE A 1 88 ? 0.75 4.898 0.462 1 98.94 88 ILE A N 1
ATOM 686 C CA . ILE A 1 88 ? -0.181 4.004 1.143 1 98.94 88 ILE A CA 1
ATOM 687 C C . ILE A 1 88 ? -0.925 4.77 2.234 1 98.94 88 ILE A C 1
ATOM 689 O O . ILE A 1 88 ? -0.304 5.336 3.139 1 98.94 88 ILE A O 1
ATOM 693 N N . THR A 1 89 ? -2.244 4.785 2.137 1 98.9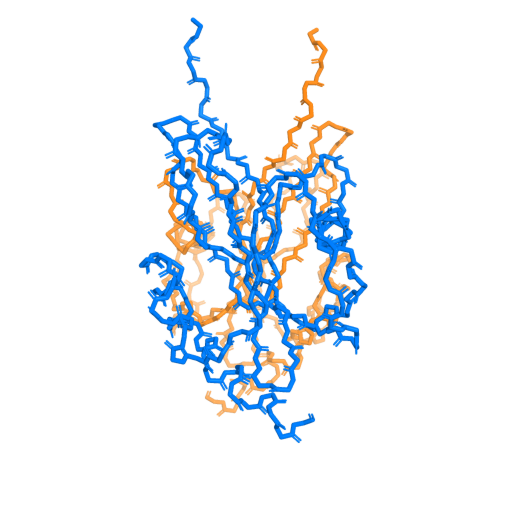4 89 THR A N 1
ATOM 694 C CA . THR A 1 89 ? -3.062 5.617 3.014 1 98.94 89 THR A CA 1
ATOM 695 C C . THR A 1 89 ? -3.889 4.75 3.963 1 98.94 89 THR A C 1
ATOM 697 O O . THR A 1 89 ? -4.512 3.777 3.537 1 98.94 89 THR A O 1
ATOM 700 N N . TYR A 1 90 ? -3.871 5.129 5.211 1 98.88 90 TYR A N 1
ATOM 701 C CA . TYR A 1 90 ? -4.559 4.371 6.25 1 98.88 90 TYR A CA 1
ATOM 702 C C . TYR A 1 90 ? -5.629 5.219 6.926 1 98.88 90 TYR A C 1
ATOM 704 O O . TYR A 1 90 ? -5.457 6.43 7.09 1 98.88 90 TYR A O 1
ATOM 712 N N . LEU A 1 91 ? -6.668 4.555 7.352 1 98.62 91 LEU A N 1
ATOM 713 C CA . LEU A 1 91 ? -7.602 5.152 8.297 1 98.62 91 LEU A CA 1
ATOM 714 C C . LEU A 1 91 ? -7.074 5.051 9.719 1 98.62 91 LEU A C 1
ATOM 716 O O . LEU A 1 91 ? -6.66 3.975 10.164 1 98.62 91 LEU A O 1
ATOM 720 N N . CYS A 1 92 ? -7.07 6.156 10.359 1 98.5 92 CYS A N 1
ATOM 721 C CA . CYS A 1 92 ? -6.574 6.203 11.727 1 98.5 92 CYS A CA 1
ATOM 722 C C . CYS A 1 92 ? -7.547 6.953 12.633 1 98.5 92 CYS A C 1
ATOM 724 O O . CYS A 1 92 ? -8.344 7.762 12.156 1 98.5 92 CYS A O 1
ATOM 726 N N . LYS A 1 93 ? -7.402 6.645 13.914 1 97.06 93 LYS A N 1
ATOM 727 C CA . LYS A 1 93 ? -8.141 7.367 14.945 1 97.06 93 LYS A CA 1
ATOM 728 C C . LYS A 1 93 ? -7.199 7.957 15.984 1 97.06 93 LYS A C 1
ATOM 730 O O . LYS A 1 93 ? -6.137 7.395 16.266 1 97.06 93 LYS A O 1
ATOM 735 N N . SER A 1 94 ? -7.57 9.086 16.453 1 94.5 94 SER A N 1
ATOM 736 C CA . SER A 1 94 ? -6.879 9.695 17.578 1 94.5 94 SER A CA 1
ATOM 737 C C . SER A 1 94 ? -7.859 10.07 18.688 1 94.5 94 SER A C 1
ATOM 739 O O . SER A 1 94 ? -8.938 10.609 18.422 1 94.5 94 SER A O 1
ATOM 741 N N . GLU A 1 95 ? -7.484 9.742 19.859 1 88.19 95 GLU A N 1
ATOM 742 C CA . GLU A 1 95 ? -8.297 10.164 21 1 88.19 95 GLU A CA 1
ATOM 743 C C . GLU A 1 95 ? -8.086 11.641 21.312 1 88.19 95 GLU A C 1
ATOM 745 O O . GLU A 1 95 ? -8.992 12.312 21.828 1 88.19 95 GLU A O 1
ATOM 750 N N . ASN A 1 96 ? -6.887 12.117 21.047 1 90.44 96 ASN A N 1
ATOM 751 C CA . ASN A 1 96 ? -6.48 13.492 21.297 1 90.44 96 ASN A CA 1
ATOM 752 C C . ASN A 1 96 ? -6.609 14.359 20.047 1 90.44 96 ASN A C 1
ATOM 754 O O . ASN A 1 96 ? -6.316 13.898 18.938 1 90.44 96 ASN A O 1
ATOM 758 N N . LYS A 1 97 ? -7.105 15.57 20.234 1 93.5 97 LYS A N 1
ATOM 759 C CA . LYS A 1 97 ? -7.27 16.484 19.109 1 93.5 97 LYS A CA 1
ATOM 760 C C . LYS A 1 97 ? -6.281 17.656 19.203 1 93.5 97 LYS A C 1
ATOM 762 O O . LYS A 1 97 ? -6.312 18.562 18.375 1 93.5 97 LYS A O 1
ATOM 767 N N . ASP A 1 98 ? -5.445 17.641 20.234 1 96.38 98 ASP A N 1
ATOM 768 C CA . ASP A 1 98 ? -4.48 18.719 20.422 1 96.38 98 ASP A CA 1
ATOM 769 C C . ASP A 1 98 ? -3.273 18.547 19.5 1 96.38 98 ASP A C 1
ATOM 771 O O . ASP A 1 98 ? -2.352 17.797 19.828 1 96.38 98 ASP A O 1
ATOM 775 N N . VAL A 1 99 ? -3.227 19.312 18.484 1 98.19 99 VAL A N 1
ATOM 776 C CA . VAL A 1 99 ? -2.203 19.203 17.453 1 98.19 99 VAL A CA 1
ATOM 777 C C . VAL A 1 99 ? -1.009 20.078 17.797 1 98.19 99 VAL A C 1
ATOM 779 O O . VAL A 1 99 ? -1.179 21.25 18.156 1 98.19 99 VAL A O 1
ATOM 782 N N . LYS A 1 100 ? 0.111 19.547 17.781 1 98.25 100 LYS A N 1
ATOM 783 C CA . LYS A 1 100 ? 1.368 20.297 17.844 1 98.25 100 LYS A CA 1
ATOM 784 C C . LYS A 1 100 ? 2.129 20.203 16.516 1 98.25 100 LYS A C 1
ATOM 786 O O . LYS A 1 100 ? 2.805 19.203 16.266 1 98.25 100 LYS A O 1
ATOM 791 N N . LEU A 1 101 ? 2.148 21.25 15.773 1 97.69 101 LEU A N 1
ATOM 792 C CA . LEU A 1 101 ? 2.705 21.234 14.422 1 97.69 101 LEU A CA 1
ATOM 793 C C . LEU A 1 101 ? 4.23 21.281 14.461 1 97.69 101 LEU A C 1
ATOM 795 O O . LEU A 1 101 ? 4.812 21.984 15.281 1 97.69 101 LEU A O 1
ATOM 799 N N . SER A 1 102 ? 4.789 20.547 13.57 1 96.69 102 SER A N 1
ATOM 800 C CA . SER A 1 102 ? 6.215 20.75 13.312 1 96.69 102 SER A CA 1
ATOM 801 C C . SER A 1 102 ? 6.461 21.969 12.445 1 96.69 102 SER A C 1
ATOM 803 O O . SER A 1 102 ? 5.516 22.578 11.922 1 96.69 102 SER A O 1
ATOM 805 N N . SER A 1 103 ? 7.746 22.344 12.195 1 94.56 103 SER A N 1
ATOM 806 C CA . SER A 1 103 ? 8.125 23.5 11.406 1 94.56 103 SER A CA 1
ATOM 807 C C . SER A 1 103 ? 7.828 23.281 9.922 1 94.56 103 SER A C 1
ATOM 809 O O . SER A 1 103 ? 7.836 24.234 9.133 1 94.56 103 SER A O 1
ATOM 811 N N . GLU A 1 104 ? 7.523 22.047 9.555 1 93.94 104 GLU A N 1
ATOM 812 C CA . GLU A 1 104 ? 7.262 21.719 8.156 1 93.94 104 GLU A CA 1
ATOM 813 C C . GLU A 1 104 ? 5.871 22.188 7.734 1 93.94 104 GLU A C 1
ATOM 815 O O . GLU A 1 104 ? 5.574 22.25 6.539 1 93.94 104 GLU A O 1
ATOM 820 N N . HIS A 1 105 ? 5.051 22.484 8.75 1 96.44 105 HIS A N 1
ATOM 821 C CA . HIS A 1 105 ? 3.672 22.859 8.469 1 96.44 105 HIS A CA 1
ATOM 822 C C . HIS A 1 105 ? 3.293 24.141 9.203 1 96.44 105 HIS A C 1
ATOM 824 O O . HIS A 1 105 ? 3.84 24.438 10.266 1 96.44 105 HIS A O 1
ATOM 830 N N . GLU A 1 106 ? 2.324 24.906 8.617 1 96.12 106 GLU A N 1
ATOM 831 C CA . GLU A 1 106 ? 2.043 26.219 9.172 1 96.12 106 GLU A CA 1
ATOM 832 C C . GLU A 1 106 ? 0.618 26.297 9.711 1 96.12 106 GLU A C 1
ATOM 834 O O . GLU A 1 106 ? 0.263 27.25 10.406 1 96.12 106 GLU A O 1
ATOM 839 N N . ASP A 1 107 ? -0.19 25.328 9.398 1 97.06 107 ASP A N 1
ATOM 840 C CA . ASP A 1 107 ? -1.574 25.344 9.859 1 97.06 107 ASP A CA 1
ATOM 841 C C . ASP A 1 107 ? -2.162 23.938 9.891 1 97.06 107 ASP A C 1
ATOM 843 O O . ASP A 1 107 ? -1.589 23 9.32 1 97.06 107 ASP A O 1
ATOM 847 N N . TYR A 1 108 ? -3.199 23.719 10.664 1 98.25 108 TYR A N 1
ATOM 848 C CA . TYR A 1 108 ? -3.947 22.469 10.68 1 98.25 108 TYR A CA 1
ATOM 849 C C . TYR A 1 108 ? -5.445 22.734 10.797 1 98.25 108 TYR A C 1
ATOM 851 O O . TYR A 1 108 ? -5.859 23.828 11.195 1 98.25 108 TYR A O 1
ATOM 859 N N . LEU A 1 109 ? -6.223 21.734 10.367 1 98.06 109 LEU A N 1
ATOM 860 C CA . LEU A 1 109 ? -7.676 21.844 10.461 1 98.06 109 LEU A CA 1
ATOM 861 C C . LEU A 1 109 ? -8.305 20.453 10.609 1 98.06 109 LEU A C 1
ATOM 863 O O . LEU A 1 109 ? -7.938 19.516 9.898 1 98.06 109 LEU A O 1
ATOM 867 N N . TRP A 1 110 ? -9.07 20.328 11.664 1 97.81 110 TRP A N 1
ATOM 868 C CA . TRP A 1 110 ? -10.016 19.219 11.672 1 97.81 110 TRP A CA 1
ATOM 869 C C . TRP A 1 110 ? -11.227 19.531 10.797 1 97.81 110 TRP A C 1
ATOM 871 O O . TRP A 1 110 ? -12.109 20.281 11.203 1 97.81 110 TRP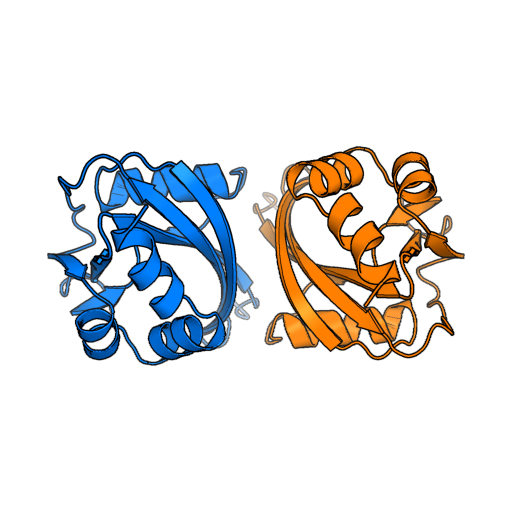 A O 1
ATOM 881 N N . ALA A 1 111 ? -11.281 18.906 9.617 1 97.81 111 ALA A N 1
ATOM 882 C CA . ALA A 1 111 ? -12.203 19.344 8.57 1 97.81 111 ALA A CA 1
ATOM 883 C C . ALA A 1 111 ? -13.242 18.266 8.266 1 97.81 111 ALA A C 1
ATOM 885 O O . ALA A 1 111 ? -12.914 17.078 8.211 1 97.81 111 ALA A O 1
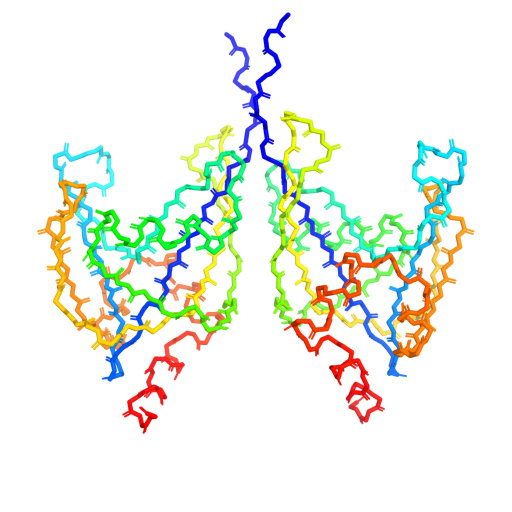ATOM 886 N N . GLY A 1 112 ? -14.492 18.703 8.117 1 97.19 112 GLY A N 1
ATOM 887 C CA . GLY A 1 112 ? -15.516 17.797 7.602 1 97.19 112 GLY A CA 1
ATOM 888 C C . GLY A 1 112 ? -15.422 17.594 6.102 1 97.19 112 GLY A C 1
ATOM 889 O O . GLY A 1 112 ? -14.578 18.188 5.438 1 97.19 112 GLY A O 1
ATOM 890 N N . PRO A 1 113 ? -16.281 16.781 5.59 1 97.25 113 PRO A N 1
ATOM 891 C CA . PRO A 1 113 ? -16.188 16.422 4.176 1 97.25 113 PRO A CA 1
ATOM 892 C C . PRO A 1 113 ? -16.281 17.625 3.246 1 97.25 113 PRO A C 1
ATOM 894 O O . PRO A 1 113 ? -15.555 17.703 2.252 1 97.25 113 PRO A O 1
ATOM 897 N N . LYS A 1 114 ? -17.141 18.562 3.543 1 96.94 114 LYS A N 1
ATOM 898 C CA . LYS A 1 114 ? -17.297 19.75 2.693 1 96.94 114 LYS A CA 1
ATOM 899 C C . LYS A 1 114 ? -16.016 20.578 2.674 1 96.94 114 LYS A C 1
ATOM 901 O O . LYS A 1 114 ? -15.562 21 1.609 1 96.94 114 LYS A O 1
ATOM 906 N N . GLU A 1 115 ? -15.445 20.812 3.781 1 98 115 GLU A N 1
ATOM 907 C CA . GLU A 1 115 ? -14.195 21.562 3.887 1 98 115 GLU A CA 1
ATOM 908 C C . GLU A 1 115 ? -13.047 20.844 3.197 1 98 115 GLU A C 1
ATOM 910 O O . GLU A 1 115 ? -12.219 21.469 2.533 1 98 115 GLU A O 1
ATOM 915 N N . LEU A 1 116 ? -13.008 19.547 3.396 1 98.38 116 LEU A N 1
ATOM 916 C CA . LEU A 1 116 ? -11.961 18.75 2.768 1 98.38 116 LEU A CA 1
ATOM 917 C C . LEU A 1 116 ? -12 18.891 1.25 1 98.38 116 LEU A C 1
ATOM 919 O O . LEU A 1 116 ? -10.969 19.109 0.616 1 98.38 116 LEU A O 1
ATOM 923 N N . LYS A 1 117 ? -13.172 18.812 0.674 1 97.75 117 LYS A N 1
ATOM 924 C CA . LYS A 1 117 ? -13.336 18.922 -0.772 1 97.75 117 LYS A CA 1
ATOM 925 C C . LYS A 1 117 ? -12.859 20.281 -1.276 1 97.75 117 LYS A C 1
ATOM 927 O O . LYS A 1 117 ? -12.344 20.391 -2.391 1 97.75 117 LYS A O 1
ATOM 932 N N . GLN A 1 118 ? -13 21.234 -0.469 1 97.81 118 GLN A N 1
ATOM 933 C CA . GLN A 1 118 ? -12.633 22.594 -0.847 1 97.81 118 GLN A CA 1
ATOM 934 C C . GLN A 1 118 ? -11.141 22.828 -0.686 1 97.81 118 GLN A C 1
ATOM 936 O O . GLN A 1 118 ? -10.523 23.531 -1.496 1 97.81 118 GLN A O 1
ATOM 941 N N . LEU A 1 119 ? -10.523 22.266 0.304 1 97.94 119 LEU A N 1
ATOM 942 C CA . LEU A 1 119 ? -9.188 22.672 0.715 1 97.94 119 LEU A CA 1
ATOM 943 C C . LEU A 1 119 ? -8.133 21.734 0.146 1 97.94 119 LEU A C 1
ATOM 945 O O . LEU A 1 119 ? -7.004 22.156 -0.135 1 97.94 119 LEU A O 1
ATOM 949 N N . LEU A 1 120 ? -8.477 20.422 0.004 1 98.25 120 LEU A N 1
ATOM 950 C CA . LEU A 1 120 ? -7.48 19.469 -0.47 1 98.25 120 LEU A CA 1
ATOM 951 C C . LEU A 1 120 ? -7.266 19.609 -1.974 1 98.25 120 LEU A C 1
ATOM 953 O O . LEU A 1 120 ? -8.203 19.922 -2.713 1 98.25 120 LEU A O 1
ATOM 957 N N . PRO A 1 121 ? -6.047 19.375 -2.402 1 97.31 121 PRO A N 1
ATOM 958 C CA . PRO A 1 121 ? -5.805 19.391 -3.846 1 97.31 121 PRO A CA 1
ATOM 959 C C . PRO A 1 121 ? -6.633 18.359 -4.602 1 97.31 121 PRO A C 1
ATOM 961 O O . PRO A 1 121 ? -7.047 17.359 -4.02 1 97.31 121 PRO A O 1
ATOM 964 N N . THR A 1 122 ? -6.812 18.531 -5.844 1 96.56 122 THR A N 1
ATOM 965 C CA . THR A 1 122 ? -7.699 17.75 -6.691 1 96.56 122 THR A CA 1
ATOM 966 C C . THR A 1 122 ? -7.305 16.281 -6.676 1 96.56 122 THR A C 1
ATOM 968 O O . THR A 1 122 ? -8.164 15.398 -6.629 1 96.56 122 THR A O 1
ATOM 971 N N . ASN A 1 123 ? -6.023 15.961 -6.703 1 96.19 123 ASN A N 1
ATOM 972 C CA . ASN A 1 123 ? -5.586 14.57 -6.734 1 96.19 123 ASN A CA 1
ATOM 973 C C . ASN A 1 123 ? -5.992 13.828 -5.465 1 96.19 123 ASN A C 1
ATOM 975 O O . ASN A 1 123 ? -6.43 12.68 -5.523 1 96.19 123 ASN A O 1
ATOM 979 N N . ILE A 1 124 ? -5.848 14.5 -4.363 1 97.88 124 ILE A N 1
ATOM 980 C CA . ILE A 1 124 ? -6.238 13.875 -3.102 1 97.88 124 ILE A CA 1
ATOM 981 C C . ILE A 1 124 ? -7.758 13.734 -3.051 1 97.88 124 ILE A C 1
ATOM 9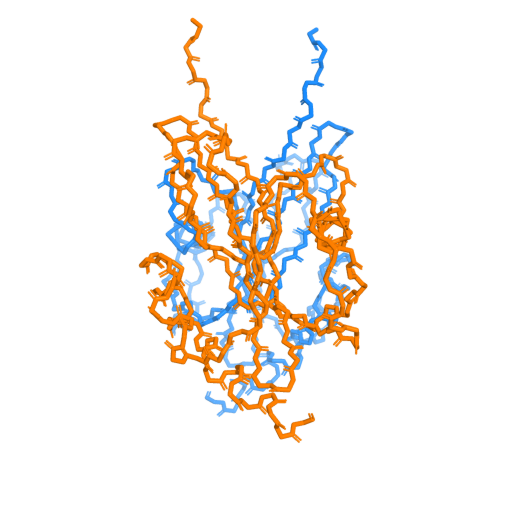83 O O . ILE A 1 124 ? -8.273 12.695 -2.637 1 97.88 124 ILE A O 1
ATOM 987 N N . ASN A 1 125 ? -8.453 14.797 -3.51 1 98.06 125 ASN A N 1
ATOM 988 C CA . ASN A 1 125 ? -9.914 14.742 -3.562 1 98.06 125 ASN A CA 1
ATOM 989 C C . ASN A 1 125 ? -10.398 13.578 -4.414 1 98.06 125 ASN A C 1
ATOM 991 O O . ASN A 1 125 ? -11.336 12.867 -4.031 1 98.06 125 ASN A O 1
ATOM 995 N N . ASN A 1 126 ? -9.781 13.406 -5.551 1 98.06 126 ASN A N 1
ATOM 996 C CA . ASN A 1 126 ? -10.156 12.312 -6.438 1 98.06 126 ASN A CA 1
ATOM 997 C C . ASN A 1 126 ? -9.93 10.953 -5.781 1 98.06 126 ASN A C 1
ATOM 999 O O . ASN A 1 126 ? -10.758 10.047 -5.906 1 98.06 126 ASN A O 1
ATOM 1003 N N . ASP A 1 127 ? -8.789 10.852 -5.09 1 98.31 127 ASP A N 1
ATOM 1004 C CA . ASP A 1 127 ? -8.508 9.602 -4.387 1 98.31 127 ASP A CA 1
ATOM 1005 C C . ASP A 1 127 ? -9.531 9.352 -3.285 1 98.31 127 ASP A C 1
ATOM 1007 O O . ASP A 1 127 ? -10 8.227 -3.111 1 98.31 127 ASP A O 1
ATOM 1011 N N . PHE A 1 128 ? -9.867 10.398 -2.545 1 98.75 128 PHE A N 1
ATOM 1012 C CA . PHE A 1 128 ? -10.852 10.281 -1.475 1 98.75 128 PHE A CA 1
ATOM 1013 C C . PHE A 1 128 ? -12.195 9.828 -2.025 1 98.75 128 PHE A C 1
ATOM 1015 O O . PHE A 1 128 ? -12.852 8.961 -1.444 1 98.75 128 PHE A O 1
ATOM 1022 N N . ASP A 1 129 ? -12.555 10.406 -3.105 1 98.12 129 ASP A N 1
ATOM 1023 C CA . ASP A 1 129 ? -13.836 10.078 -3.723 1 98.12 129 ASP A CA 1
ATOM 1024 C C . ASP A 1 129 ? -13.852 8.641 -4.234 1 98.12 129 ASP A C 1
ATOM 1026 O O . ASP A 1 129 ? -14.734 7.855 -3.889 1 98.12 129 ASP A O 1
ATOM 1030 N N . LYS A 1 130 ? -12.82 8.281 -4.961 1 97.56 130 LYS A N 1
ATOM 1031 C CA . LYS A 1 130 ? -12.719 6.957 -5.574 1 97.56 130 LYS A CA 1
ATOM 1032 C C . LYS A 1 130 ? -12.734 5.855 -4.52 1 97.56 130 LYS A C 1
ATOM 1034 O O . LYS A 1 130 ? -13.266 4.77 -4.754 1 97.56 130 LYS A O 1
ATOM 1039 N N . ASN A 1 131 ? -12.219 6.234 -3.352 1 97.88 131 ASN A N 1
ATOM 1040 C CA . ASN A 1 131 ? -12.062 5.203 -2.33 1 97.88 131 ASN A CA 1
ATOM 1041 C C . ASN A 1 131 ? -13.055 5.395 -1.188 1 97.88 131 ASN A C 1
ATOM 1043 O O . ASN A 1 131 ? -12.883 4.824 -0.108 1 97.88 131 ASN A O 1
ATOM 1047 N N . HIS A 1 132 ? -14.055 6.23 -1.33 1 97.62 132 HIS A N 1
ATOM 1048 C CA . HIS A 1 132 ? -15.195 6.441 -0.442 1 97.62 132 HIS A CA 1
ATOM 1049 C C . HIS A 1 132 ? -14.742 6.914 0.934 1 97.62 132 HIS A C 1
ATOM 1051 O O . HIS A 1 132 ? -15.289 6.496 1.953 1 97.62 132 HIS A O 1
ATOM 1057 N N . VAL A 1 133 ? -13.695 7.727 0.91 1 98.5 133 VAL A N 1
ATOM 1058 C CA . VAL A 1 133 ? -13.109 8.195 2.16 1 98.5 133 VAL A CA 1
ATOM 1059 C C . VAL A 1 133 ? -14.031 9.234 2.805 1 98.5 133 VAL A C 1
ATOM 1061 O O . VAL A 1 133 ? -14.203 9.242 4.027 1 98.5 133 VAL A O 1
ATOM 1064 N N . PHE A 1 134 ? -14.727 10.086 2.006 1 98 134 PHE A N 1
ATOM 1065 C CA . PHE A 1 134 ? -15.625 11.102 2.543 1 98 134 PHE A CA 1
ATOM 1066 C C . PHE A 1 134 ? -16.781 10.461 3.311 1 98 134 PHE A C 1
ATOM 1068 O O . PHE A 1 134 ? -17.141 10.922 4.391 1 98 134 PHE A O 1
ATOM 1075 N N . SER A 1 135 ? -17.312 9.406 2.75 1 96.25 135 SER A N 1
ATOM 1076 C CA . SER A 1 135 ? -18.406 8.695 3.402 1 96.25 135 SER A CA 1
ATOM 1077 C C . SER A 1 135 ? -17.953 8.07 4.719 1 96.25 135 SER A C 1
ATOM 1079 O O . SER A 1 135 ? -18.703 8.078 5.703 1 96.25 135 SER A O 1
ATOM 1081 N N . LEU A 1 136 ? -16.766 7.598 4.703 1 96.38 136 LEU A N 1
ATOM 1082 C CA . LEU A 1 136 ? -16.219 6.98 5.902 1 96.38 136 LEU A CA 1
ATOM 1083 C C . LEU A 1 136 ? -16.047 8.008 7.016 1 96.38 136 LEU A C 1
ATOM 1085 O O . LEU A 1 136 ? -16.328 7.719 8.18 1 96.38 136 LEU A O 1
ATOM 1089 N N . ILE A 1 137 ? -15.586 9.164 6.656 1 96.06 137 ILE A N 1
ATOM 1090 C CA . ILE A 1 137 ? -15.406 10.242 7.629 1 96.06 137 ILE A CA 1
ATOM 1091 C C . ILE A 1 137 ? -16.75 10.648 8.203 1 96.06 137 ILE A C 1
ATOM 1093 O O . ILE A 1 137 ? -16.891 10.82 9.422 1 96.06 137 ILE A O 1
ATOM 1097 N N . GLU A 1 138 ? -17.719 10.727 7.336 1 92.38 138 GLU A N 1
ATOM 1098 C CA . GLU A 1 138 ? -19.062 11.117 7.758 1 92.38 138 GLU A CA 1
ATOM 1099 C C . GLU A 1 138 ? -19.656 10.102 8.734 1 92.38 138 GLU A C 1
ATOM 1101 O O . GLU A 1 138 ? -20.344 10.477 9.688 1 92.38 138 GLU A O 1
ATOM 1106 N N . GLN A 1 139 ? -19.344 8.852 8.523 1 89.88 139 GLN A N 1
ATOM 1107 C CA . GLN A 1 139 ? -19.891 7.773 9.336 1 89.88 139 GLN A CA 1
ATOM 1108 C C . GLN A 1 139 ? -19.219 7.699 10.695 1 89.88 139 GLN A C 1
ATOM 1110 O O . GLN A 1 139 ? -19.75 7.102 11.633 1 89.88 139 GLN A O 1
ATOM 1115 N N . SER A 1 140 ? -18.078 8.25 10.812 1 84.19 140 SER A N 1
ATOM 1116 C CA . SER A 1 140 ? -17.328 8.195 12.062 1 84.19 140 SER A CA 1
ATOM 1117 C C . SER A 1 140 ? -17.922 9.148 13.102 1 84.19 140 SER A C 1
ATOM 1119 O O . SER A 1 140 ? -17.516 9.141 14.266 1 84.19 140 SER A O 1
ATOM 1121 N N . LYS A 1 141 ? -18.891 10.055 12.742 1 76.12 141 LYS A N 1
ATOM 1122 C CA . LYS A 1 141 ? -19.594 10.93 13.672 1 76.12 141 LYS A CA 1
ATOM 1123 C C . LYS A 1 141 ? -20.391 10.125 14.688 1 76.12 141 LYS A C 1
ATOM 1125 O O . LYS A 1 141 ? -20.594 10.562 15.828 1 76.12 141 LYS A O 1
ATOM 1130 N N . ILE A 1 142 ? -20.906 9.016 14.234 1 63.78 142 ILE A N 1
ATOM 1131 C CA . ILE A 1 142 ? -21.859 8.242 15.016 1 63.78 142 ILE A CA 1
ATOM 1132 C C . ILE A 1 142 ? -21.125 7.25 15.906 1 63.78 142 ILE A C 1
ATOM 1134 O O . ILE A 1 142 ? -21.578 6.922 17 1 63.78 142 ILE A O 1
ATOM 1138 N N . SER A 1 143 ? -19.969 6.812 15.516 1 53.09 143 SER A N 1
ATOM 1139 C CA . SER A 1 143 ? -19.328 5.773 16.312 1 53.09 143 SER A CA 1
ATOM 1140 C C . SER A 1 143 ? -18.547 6.371 17.484 1 53.09 143 SER A C 1
ATOM 1142 O O . SER A 1 143 ? -17.984 7.457 17.359 1 53.09 143 SER A O 1
ATOM 1144 N N . MET B 1 1 ? 31.578 -1.046 -3.348 1 40.84 1 MET B N 1
ATOM 1145 C CA . MET B 1 1 ? 30.547 -0.085 -3.693 1 40.84 1 MET B CA 1
ATOM 1146 C C . MET B 1 1 ? 29.469 -0.039 -2.613 1 40.84 1 MET B C 1
ATOM 1148 O O . MET B 1 1 ? 28.891 -1.07 -2.258 1 40.84 1 MET B O 1
ATOM 1152 N N . GLN B 1 2 ? 29.484 0.722 -1.603 1 52.44 2 GLN B N 1
ATOM 1153 C CA . GLN B 1 2 ? 28.734 0.657 -0.353 1 52.44 2 GLN B CA 1
ATOM 1154 C C . GLN B 1 2 ? 27.25 0.449 -0.615 1 52.44 2 GLN B C 1
ATOM 1156 O O . GLN B 1 2 ? 26.641 1.195 -1.384 1 52.44 2 GLN B O 1
ATOM 1161 N N . ASN B 1 3 ? 26.656 -0.743 -0.615 1 67.31 3 ASN B N 1
ATOM 1162 C CA . ASN B 1 3 ? 25.328 -1.212 -1.009 1 67.31 3 ASN B CA 1
ATOM 1163 C C . ASN B 1 3 ? 24.219 -0.293 -0.484 1 67.31 3 ASN B C 1
ATOM 1165 O O . ASN B 1 3 ? 24.109 -0.077 0.724 1 67.31 3 ASN B O 1
ATOM 1169 N N . GLU B 1 4 ? 23.75 0.574 -1.331 1 87.69 4 GLU B N 1
ATOM 1170 C CA . GLU B 1 4 ? 22.719 1.538 -0.953 1 87.69 4 GLU B CA 1
ATOM 1171 C C . GLU B 1 4 ? 21.406 0.84 -0.632 1 87.69 4 GLU B C 1
ATOM 1173 O O . GLU B 1 4 ? 21 -0.079 -1.343 1 87.69 4 GLU B O 1
ATOM 1178 N N . ASN B 1 5 ? 20.875 1.151 0.548 1 94.06 5 ASN B N 1
ATOM 1179 C CA . ASN B 1 5 ? 19.562 0.65 0.966 1 94.06 5 ASN B CA 1
ATOM 1180 C C . ASN B 1 5 ? 18.484 1.006 -0.044 1 94.06 5 ASN B C 1
ATOM 1182 O O . ASN B 1 5 ? 18.422 2.135 -0.533 1 94.06 5 ASN B O 1
ATOM 1186 N N . LYS B 1 6 ? 17.719 -0.033 -0.446 1 95.06 6 LYS B N 1
ATOM 1187 C CA . LYS B 1 6 ? 16.656 0.206 -1.427 1 95.06 6 LYS B CA 1
ATOM 1188 C C . LYS B 1 6 ? 15.32 -0.339 -0.938 1 95.06 6 LYS B C 1
ATOM 1190 O O . LYS B 1 6 ? 15.266 -1.415 -0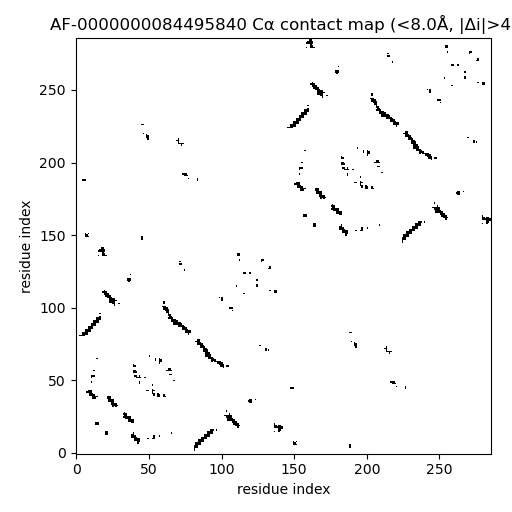.34 1 95.06 6 LYS B O 1
ATOM 1195 N N . ILE B 1 7 ? 14.289 0.404 -1.159 1 97.5 7 ILE B N 1
ATOM 1196 C CA . ILE B 1 7 ? 12.922 -0.065 -0.996 1 97.5 7 ILE B CA 1
ATOM 1197 C C . ILE B 1 7 ? 12.281 -0.285 -2.365 1 97.5 7 ILE B C 1
ATOM 1199 O O . ILE B 1 7 ? 12.281 0.615 -3.209 1 97.5 7 ILE B O 1
ATOM 1203 N N . LEU B 1 8 ? 11.867 -1.438 -2.646 1 97.75 8 LEU B N 1
ATOM 1204 C CA . LEU B 1 8 ? 11.172 -1.783 -3.879 1 97.75 8 LEU B CA 1
ATOM 1205 C C . LEU B 1 8 ? 9.688 -2.031 -3.613 1 97.75 8 LEU B C 1
ATOM 1207 O O . LEU B 1 8 ? 9.305 -2.361 -2.488 1 97.75 8 LEU B O 1
ATOM 1211 N N . VAL B 1 9 ? 8.875 -1.882 -4.625 1 98.75 9 VAL B N 1
ATOM 1212 C CA . VAL B 1 9 ? 7.43 -2.057 -4.488 1 98.75 9 VAL B CA 1
ATOM 1213 C C . VAL B 1 9 ? 6.969 -3.227 -5.352 1 98.75 9 VAL B C 1
ATOM 1215 O O . VAL B 1 9 ? 7.352 -3.334 -6.52 1 98.75 9 VAL B O 1
ATOM 1218 N N . GLY B 1 10 ? 6.242 -4.141 -4.75 1 98.69 10 GLY B N 1
ATOM 1219 C CA . GLY B 1 10 ? 5.547 -5.199 -5.465 1 98.69 10 GLY B CA 1
ATOM 1220 C C . GLY B 1 10 ? 4.047 -5.172 -5.258 1 98.69 10 GLY B C 1
ATOM 1221 O O . GLY B 1 10 ? 3.557 -4.574 -4.297 1 98.69 10 GLY B O 1
ATOM 1222 N N . VAL B 1 11 ? 3.342 -5.785 -6.156 1 98.94 11 VAL B N 1
ATOM 1223 C CA . VAL B 1 11 ? 1.895 -5.945 -6.066 1 98.94 11 VAL B CA 1
ATOM 1224 C C . VAL B 1 11 ? 1.531 -7.426 -6.172 1 98.94 11 VAL B C 1
ATOM 1226 O O . VAL B 1 11 ? 2.176 -8.18 -6.906 1 98.94 11 VAL B O 1
ATOM 1229 N N . LYS B 1 12 ? 0.547 -7.805 -5.383 1 98.88 12 LYS B N 1
ATOM 1230 C CA . LYS B 1 12 ? 0.054 -9.18 -5.387 1 98.88 12 LYS B CA 1
ATOM 1231 C C . LYS B 1 12 ? -1.466 -9.219 -5.516 1 98.88 12 LYS B C 1
ATOM 1233 O O . LYS B 1 12 ? -2.158 -8.32 -5.035 1 98.88 12 LYS B O 1
ATOM 1238 N N . ALA B 1 13 ? -1.957 -10.234 -6.094 1 98.94 13 ALA B N 1
ATOM 1239 C CA . ALA B 1 13 ? -3.391 -10.43 -6.289 1 98.94 13 ALA B CA 1
ATOM 1240 C C . ALA B 1 13 ? -3.875 -11.688 -5.562 1 98.94 13 ALA B C 1
ATOM 1242 O O . ALA B 1 13 ? -3.314 -12.766 -5.742 1 98.94 13 ALA B O 1
ATOM 1243 N N . VAL B 1 14 ? -4.805 -11.523 -4.73 1 98.81 14 VAL B N 1
ATOM 1244 C CA . VAL B 1 14 ? -5.645 -12.641 -4.309 1 98.81 14 VAL B CA 1
ATOM 1245 C C . VAL B 1 14 ? -6.816 -12.805 -5.273 1 98.81 14 VAL B C 1
ATOM 1247 O O . VAL B 1 14 ? -7.824 -12.102 -5.16 1 98.81 14 VAL B O 1
ATOM 1250 N N . ILE B 1 15 ? -6.645 -13.656 -6.246 1 98.69 15 ILE B N 1
ATOM 1251 C CA . ILE B 1 15 ? -7.648 -13.875 -7.281 1 98.69 15 ILE B CA 1
ATOM 1252 C C . ILE B 1 15 ? -8.633 -14.945 -6.82 1 98.69 15 ILE B C 1
ATOM 1254 O O . ILE B 1 15 ? -8.266 -16.109 -6.656 1 98.69 15 ILE B O 1
ATOM 1258 N N . VAL B 1 16 ? -9.859 -14.539 -6.652 1 97.44 16 VAL B N 1
ATOM 1259 C CA . VAL B 1 16 ? -10.836 -15.453 -6.07 1 97.44 16 VAL B CA 1
ATOM 1260 C C . VAL B 1 16 ? -11.836 -15.891 -7.137 1 97.44 16 VAL B C 1
ATOM 1262 O O . VAL B 1 16 ? -12.211 -15.094 -8 1 97.44 16 VAL B O 1
ATOM 1265 N N . ASN B 1 17 ? -12.188 -17.125 -7.066 1 92.31 17 ASN B N 1
ATOM 1266 C CA . ASN B 1 17 ? -13.219 -17.734 -7.898 1 92.31 17 ASN B CA 1
ATOM 1267 C C . ASN B 1 17 ? -13.922 -18.875 -7.164 1 92.31 17 ASN B C 1
ATOM 1269 O O . ASN B 1 17 ? -13.305 -19.875 -6.828 1 92.31 17 ASN B O 1
ATOM 1273 N N . GLU B 1 18 ? -15.211 -18.719 -6.902 1 89.25 18 GLU B N 1
ATOM 1274 C CA . GLU B 1 18 ? -16.062 -19.766 -6.32 1 89.25 18 GLU B CA 1
ATOM 1275 C C . GLU B 1 18 ? -15.477 -20.281 -5.016 1 89.25 18 GLU B C 1
ATOM 1277 O O . GLU B 1 18 ? -15.32 -21.5 -4.844 1 89.25 18 GLU B O 1
ATOM 1282 N N . GLY B 1 19 ? -15.023 -19.391 -4.168 1 91.5 19 GLY B N 1
ATOM 1283 C CA . GLY B 1 19 ? -14.602 -19.75 -2.828 1 91.5 19 GLY B CA 1
ATOM 1284 C C . GLY B 1 19 ? -13.164 -20.234 -2.77 1 91.5 19 GLY B C 1
ATOM 1285 O O . GLY B 1 19 ? -12.711 -20.719 -1.729 1 91.5 19 GLY B O 1
ATOM 1286 N N . LYS B 1 20 ? -12.477 -20.156 -3.846 1 96.19 20 LYS B N 1
ATOM 1287 C CA . LYS B 1 20 ? -11.07 -20.531 -3.908 1 96.19 20 LYS B CA 1
ATOM 1288 C C . LYS B 1 20 ? -10.203 -19.359 -4.363 1 96.19 20 LYS B C 1
ATOM 1290 O O . LYS B 1 20 ? -10.703 -18.422 -4.984 1 96.19 20 LYS B O 1
ATOM 1295 N N . ALA B 1 21 ? -8.953 -19.406 -4.012 1 98.19 21 ALA B N 1
ATOM 1296 C CA . ALA B 1 21 ? -7.98 -18.422 -4.488 1 98.19 21 ALA B CA 1
ATOM 1297 C C . ALA B 1 21 ? -6.867 -19.094 -5.285 1 98.19 21 ALA B C 1
ATOM 1299 O O . ALA B 1 21 ? -6.441 -20.203 -4.949 1 98.19 21 ALA B O 1
ATOM 1300 N N . LEU B 1 22 ? -6.395 -18.406 -6.328 1 98.69 22 LEU B N 1
ATOM 1301 C CA . LEU B 1 22 ? -5.324 -18.938 -7.164 1 98.69 22 LEU B CA 1
ATOM 1302 C C . LEU B 1 22 ? -3.969 -18.766 -6.488 1 98.69 22 LEU B C 1
ATOM 1304 O O . LEU B 1 22 ? -3.613 -17.656 -6.078 1 98.69 22 LEU B O 1
ATOM 1308 N N . ILE B 1 23 ? -3.211 -19.828 -6.281 1 98.75 23 ILE B N 1
ATOM 1309 C CA . ILE B 1 23 ? -1.81 -19.766 -5.879 1 98.75 23 ILE B CA 1
ATOM 1310 C C . ILE B 1 23 ? -0.943 -20.484 -6.914 1 98.75 23 ILE B C 1
ATOM 1312 O O . ILE B 1 23 ? -1.423 -21.359 -7.641 1 98.75 23 ILE B O 1
ATOM 1316 N N . ILE B 1 24 ? 0.259 -20.031 -6.992 1 98.56 24 ILE B N 1
ATOM 1317 C CA . ILE B 1 24 ? 1.203 -20.594 -7.953 1 98.56 24 ILE B CA 1
ATOM 1318 C C . ILE B 1 24 ? 2.488 -21 -7.238 1 98.56 24 ILE B C 1
ATOM 1320 O O . ILE B 1 24 ? 2.777 -20.516 -6.141 1 98.56 24 ILE B O 1
ATOM 1324 N N . LYS B 1 25 ? 3.17 -21.938 -7.82 1 97.44 25 LYS B N 1
ATOM 1325 C CA . LYS B 1 25 ? 4.406 -22.469 -7.246 1 97.44 25 LYS B CA 1
ATOM 1326 C C . LYS B 1 25 ? 5.617 -22.062 -8.078 1 97.44 25 LYS B C 1
ATOM 1328 O O . LYS B 1 25 ? 5.66 -22.297 -9.289 1 97.44 25 LYS B O 1
ATOM 1333 N N . ARG B 1 26 ? 6.543 -21.359 -7.453 1 94.5 26 ARG B N 1
ATOM 1334 C CA . ARG B 1 26 ? 7.746 -20.922 -8.148 1 94.5 26 ARG B CA 1
ATOM 1335 C C . ARG B 1 26 ? 8.547 -22.125 -8.656 1 94.5 26 ARG B C 1
ATOM 1337 O O . ARG B 1 26 ? 8.672 -23.125 -7.969 1 94.5 26 ARG B O 1
ATOM 1344 N N . SER B 1 27 ? 9.094 -22.016 -9.812 1 89.75 27 SER B N 1
ATOM 1345 C CA . SER B 1 27 ? 9.898 -23.078 -10.398 1 89.75 27 SER B CA 1
ATOM 1346 C C . SER B 1 27 ? 11.211 -23.266 -9.648 1 89.75 27 SER B C 1
ATOM 1348 O O . SER B 1 27 ? 11.773 -22.297 -9.133 1 89.75 27 SER B O 1
ATOM 1350 N N . LYS B 1 28 ? 11.617 -24.656 -9.445 1 75.19 28 LYS B N 1
ATOM 1351 C CA . LYS B 1 28 ? 12.852 -25.016 -8.766 1 75.19 28 LYS B CA 1
ATOM 1352 C C . LYS B 1 28 ? 14.07 -24.438 -9.492 1 75.19 28 LYS B C 1
ATOM 1354 O O . LYS B 1 28 ? 15.102 -24.188 -8.875 1 75.19 28 LYS B O 1
ATOM 1359 N N . ILE B 1 29 ? 13.984 -24.672 -10.734 1 63.12 29 ILE B N 1
ATOM 1360 C CA . ILE B 1 29 ? 15.18 -24.266 -11.469 1 63.12 29 ILE B CA 1
ATOM 1361 C C . ILE B 1 29 ? 15.516 -22.812 -11.133 1 63.12 29 ILE B C 1
ATOM 1363 O O . ILE B 1 29 ? 16.625 -22.344 -11.422 1 63.12 29 ILE B O 1
ATOM 1367 N N . ALA B 1 30 ? 14.445 -22.219 -10.805 1 53.91 30 ALA B N 1
ATOM 1368 C CA . ALA B 1 30 ? 14.719 -20.812 -10.539 1 53.91 30 ALA B CA 1
ATOM 1369 C C . ALA B 1 30 ? 15.531 -20.641 -9.258 1 53.91 30 ALA B C 1
ATOM 1371 O O . ALA B 1 30 ? 15.727 -21.609 -8.516 1 53.91 30 ALA B O 1
ATOM 1372 N N . HIS B 1 31 ? 15.734 -19.516 -8.578 1 52.22 31 HIS B N 1
ATOM 1373 C CA . HIS B 1 31 ? 16.609 -19.219 -7.449 1 52.22 31 HIS B CA 1
ATOM 1374 C C . HIS B 1 31 ? 16.188 -20.016 -6.211 1 52.22 31 HIS B C 1
ATOM 1376 O O . HIS B 1 31 ? 15.156 -20.672 -6.211 1 52.22 31 HIS B O 1
ATOM 1382 N N . PHE B 1 32 ? 16.859 -19.844 -5.023 1 48.34 32 PHE B N 1
ATOM 1383 C CA . PHE B 1 32 ? 16.953 -20.438 -3.699 1 48.34 32 PHE B CA 1
ATOM 1384 C C . PHE B 1 32 ? 15.578 -20.719 -3.129 1 48.34 32 PHE B C 1
ATOM 1386 O O . PHE B 1 32 ? 15.43 -21.516 -2.203 1 48.34 32 PHE B O 1
ATOM 1393 N N . SER B 1 33 ? 14.547 -19.969 -3.516 1 53.03 33 SER B N 1
ATOM 1394 C CA . SER B 1 33 ? 13.219 -20.203 -2.945 1 53.03 33 SER B CA 1
ATOM 1395 C C . SER B 1 33 ? 12.375 -21.094 -3.848 1 53.03 33 SER B C 1
ATOM 1397 O O . SER B 1 33 ? 11.156 -20.922 -3.93 1 53.03 33 SER B O 1
ATOM 1399 N N . GLY B 1 34 ? 12.945 -22 -4.641 1 60.94 34 GLY B N 1
ATOM 1400 C CA . GLY B 1 34 ? 12.281 -22.969 -5.508 1 60.94 34 GLY B CA 1
ATOM 1401 C C . GLY B 1 34 ? 11.312 -23.859 -4.77 1 60.94 34 GLY B C 1
ATOM 1402 O O . GLY B 1 34 ? 11.5 -24.156 -3.584 1 60.94 34 GLY B O 1
ATOM 1403 N N . GLY B 1 35 ? 10.086 -23.859 -5.348 1 79.81 35 GLY B N 1
ATOM 1404 C CA . GLY B 1 35 ? 9.117 -24.812 -4.832 1 79.81 35 GLY B CA 1
ATOM 1405 C C . GLY B 1 35 ? 8.156 -24.203 -3.828 1 79.81 35 GLY B C 1
ATOM 1406 O O . GLY B 1 35 ? 7.363 -24.922 -3.211 1 79.81 35 GLY B O 1
ATOM 1407 N N . THR B 1 36 ? 8.219 -22.781 -3.738 1 92.75 36 THR B N 1
ATOM 1408 C CA . THR B 1 36 ? 7.359 -22.156 -2.736 1 92.75 36 THR B CA 1
ATOM 1409 C C . THR B 1 36 ? 6.082 -21.625 -3.375 1 92.75 36 THR B C 1
ATOM 1411 O O . THR B 1 36 ? 6.125 -21.047 -4.461 1 92.75 36 THR B O 1
ATOM 1414 N N . TRP B 1 37 ? 4.984 -21.844 -2.701 1 97.81 37 TRP B N 1
ATOM 1415 C CA . TRP B 1 37 ? 3.689 -21.328 -3.137 1 97.81 37 TRP B CA 1
ATOM 1416 C C . TRP B 1 37 ? 3.547 -19.844 -2.781 1 97.81 37 TRP B C 1
ATOM 1418 O O . TRP B 1 37 ? 3.994 -19.422 -1.718 1 97.81 37 TRP B O 1
ATOM 1428 N N . GLU B 1 38 ? 2.949 -19.109 -3.654 1 98.25 38 GLU B N 1
ATOM 1429 C CA . GLU B 1 38 ? 2.678 -17.688 -3.447 1 98.25 38 GLU B CA 1
ATOM 1430 C C . GLU B 1 38 ? 1.451 -17.234 -4.234 1 98.25 38 GLU B C 1
ATOM 1432 O O . GLU B 1 38 ? 0.912 -18 -5.039 1 98.25 38 GLU B O 1
ATOM 1437 N N . THR B 1 39 ? 0.996 -16.094 -3.932 1 98.69 39 THR B N 1
ATOM 1438 C CA . THR B 1 39 ? -0.026 -15.484 -4.777 1 98.69 39 THR B CA 1
ATOM 1439 C C . THR B 1 39 ? 0.603 -14.852 -6.016 1 98.69 39 THR B C 1
ATOM 1441 O O . THR B 1 39 ? 1.825 -14.727 -6.102 1 98.69 39 THR B O 1
ATOM 1444 N N . VAL B 1 40 ? -0.212 -14.508 -6.965 1 98.69 40 VAL B N 1
ATOM 1445 C CA . VAL B 1 40 ? 0.247 -13.984 -8.25 1 98.69 40 VAL B CA 1
ATOM 1446 C C . VAL B 1 40 ? 0.619 -12.508 -8.094 1 98.69 40 VAL B C 1
ATOM 1448 O O . VAL B 1 40 ? -0.099 -11.742 -7.449 1 98.69 40 VAL B O 1
ATOM 1451 N N . GLY B 1 41 ? 1.654 -12.07 -8.719 1 98.62 41 GLY B N 1
ATOM 1452 C CA . GLY B 1 41 ? 2.09 -10.68 -8.672 1 98.62 41 GLY B CA 1
ATOM 1453 C C . GLY B 1 41 ? 3.578 -10.516 -8.906 1 98.62 41 GLY B C 1
ATOM 1454 O O . GLY B 1 41 ? 4.277 -11.484 -9.219 1 98.62 41 GLY B O 1
ATOM 1455 N N . GLY B 1 42 ? 4.109 -9.312 -8.766 1 98.31 42 GLY B N 1
ATOM 1456 C CA . GLY B 1 42 ? 5.508 -9.008 -9.016 1 98.31 42 GLY B CA 1
ATOM 1457 C C . GLY B 1 42 ? 5.848 -7.547 -8.781 1 98.31 42 GLY B C 1
ATOM 1458 O O . GLY B 1 42 ? 5.082 -6.824 -8.133 1 98.31 42 GLY B O 1
ATOM 1459 N N . LYS B 1 43 ? 6.938 -7.191 -9.281 1 98.06 43 LYS B N 1
ATOM 1460 C CA . LYS B 1 43 ? 7.457 -5.848 -9.023 1 98.06 43 LYS B CA 1
ATOM 1461 C C . LYS B 1 43 ? 6.762 -4.812 -9.906 1 98.06 43 LYS B C 1
ATOM 1463 O O . LYS B 1 43 ? 6.43 -5.094 -11.055 1 98.06 43 LYS B O 1
ATOM 1468 N N . VAL B 1 44 ? 6.578 -3.629 -9.336 1 98.62 44 VAL B N 1
ATOM 1469 C CA . VAL B 1 44 ? 6.121 -2.477 -10.109 1 98.62 44 VAL B CA 1
ATOM 1470 C C . VAL B 1 44 ? 7.281 -1.896 -10.914 1 98.62 44 VAL B C 1
ATOM 1472 O O . VAL B 1 44 ? 8.367 -1.681 -10.375 1 98.62 44 VAL B O 1
ATOM 1475 N N . GLU B 1 45 ? 7.121 -1.688 -12.188 1 98 45 GLU B N 1
ATOM 1476 C CA . GLU B 1 45 ? 8.102 -0.991 -13.016 1 98 45 GLU B CA 1
ATOM 1477 C C . GLU B 1 45 ? 7.879 0.518 -12.984 1 98 45 GLU B C 1
ATOM 1479 O O . GLU B 1 45 ? 6.734 0.98 -12.945 1 98 45 GLU B O 1
ATOM 1484 N N . PHE B 1 46 ? 8.953 1.162 -13.07 1 97.88 46 PHE B N 1
ATOM 1485 C CA . PHE B 1 46 ? 8.875 2.617 -13.023 1 97.88 46 PHE B CA 1
ATOM 1486 C C . PHE B 1 46 ? 7.93 3.141 -14.102 1 97.88 46 PHE B C 1
ATOM 1488 O O . PHE B 1 46 ? 8.016 2.732 -15.258 1 97.88 46 PHE B O 1
ATOM 1495 N N . GLY B 1 47 ? 6.977 4.027 -13.641 1 97.5 47 GLY B N 1
ATOM 1496 C CA . GLY B 1 47 ? 6.039 4.641 -14.57 1 97.5 47 GLY B CA 1
ATOM 1497 C C . GLY B 1 47 ? 4.688 3.957 -14.594 1 97.5 47 GLY B C 1
ATOM 1498 O O . GLY B 1 47 ? 3.713 4.508 -15.109 1 97.5 47 GLY B O 1
ATOM 1499 N N . GLU B 1 48 ? 4.562 2.795 -14.031 1 97.69 48 GLU B N 1
ATOM 1500 C CA . GLU B 1 48 ? 3.299 2.064 -13.984 1 97.69 48 GLU B CA 1
ATOM 1501 C C . GLU B 1 48 ? 2.443 2.512 -12.805 1 97.69 48 GLU B C 1
ATOM 1503 O O . GLU B 1 48 ? 2.967 2.785 -11.719 1 97.69 48 GLU B O 1
ATOM 1508 N N . ASP B 1 49 ? 1.185 2.543 -13.094 1 97.44 49 ASP B N 1
ATOM 1509 C CA . ASP B 1 49 ? 0.302 2.57 -11.93 1 97.44 49 ASP B CA 1
ATOM 1510 C C . ASP B 1 49 ? 0.186 1.186 -11.297 1 97.44 49 ASP B C 1
ATOM 1512 O O . ASP B 1 49 ? 0.552 0.182 -11.906 1 97.44 49 ASP B O 1
ATOM 1516 N N . LEU B 1 50 ? -0.316 1.112 -10.117 1 98.62 50 LEU B N 1
ATOM 1517 C CA . LEU B 1 50 ? -0.311 -0.114 -9.328 1 98.62 50 LEU B CA 1
ATOM 1518 C C . LEU B 1 50 ? -1.21 -1.172 -9.961 1 98.62 50 LEU B C 1
ATOM 1520 O O . LEU B 1 50 ? -0.824 -2.338 -10.07 1 98.62 50 LEU B O 1
ATOM 1524 N N . GLU B 1 51 ? -2.379 -0.777 -10.383 1 98.5 51 GLU B N 1
ATOM 1525 C CA . GLU B 1 51 ? -3.32 -1.719 -10.984 1 98.5 51 GLU B CA 1
ATOM 1526 C C . GLU B 1 51 ? -2.816 -2.223 -12.328 1 98.5 51 GLU B C 1
ATOM 1528 O O . GLU B 1 51 ? -2.988 -3.396 -12.664 1 98.5 51 GLU B O 1
ATOM 1533 N N . THR B 1 52 ? -2.191 -1.337 -13.102 1 98.5 52 THR B N 1
ATOM 1534 C CA . THR B 1 52 ? -1.601 -1.726 -14.375 1 98.5 52 THR B CA 1
ATOM 1535 C C . THR B 1 52 ? -0.501 -2.764 -14.164 1 98.5 52 THR B C 1
ATOM 1537 O O . THR B 1 52 ? -0.446 -3.768 -14.883 1 98.5 52 THR B O 1
ATOM 1540 N N . ALA B 1 53 ? 0.349 -2.512 -13.195 1 98.81 53 ALA B N 1
ATOM 1541 C CA . ALA B 1 53 ? 1.406 -3.467 -12.883 1 98.81 53 ALA B CA 1
ATOM 1542 C C . ALA B 1 53 ? 0.823 -4.828 -12.508 1 98.81 53 ALA B C 1
ATOM 1544 O O . ALA B 1 53 ? 1.306 -5.863 -12.977 1 98.81 53 ALA B O 1
ATOM 1545 N N . LEU B 1 54 ? -0.255 -4.832 -11.711 1 98.88 54 LEU B N 1
ATOM 1546 C CA . LEU B 1 54 ? -0.864 -6.074 -11.25 1 98.88 54 LEU B CA 1
ATOM 1547 C C . LEU B 1 54 ? -1.452 -6.859 -12.422 1 98.88 54 LEU B C 1
ATOM 1549 O O . LEU B 1 54 ? -1.207 -8.062 -12.555 1 98.88 54 LEU B O 1
ATOM 1553 N N . LYS B 1 55 ? -2.152 -6.137 -13.266 1 98.81 55 LYS B N 1
ATOM 1554 C CA . LYS B 1 55 ? -2.76 -6.785 -14.43 1 98.81 55 LYS B CA 1
ATOM 1555 C C . LYS B 1 55 ? -1.694 -7.359 -15.359 1 98.81 55 LYS B C 1
ATOM 1557 O O . LYS B 1 55 ? -1.856 -8.453 -15.898 1 98.81 55 LYS B O 1
ATOM 1562 N N . ARG B 1 56 ? -0.635 -6.598 -15.555 1 98.69 56 ARG B N 1
ATOM 1563 C CA . ARG B 1 56 ? 0.458 -7.086 -16.391 1 98.69 56 ARG B CA 1
ATOM 1564 C C . ARG B 1 56 ? 1.07 -8.352 -15.805 1 98.69 56 ARG B C 1
ATOM 1566 O O . ARG B 1 56 ? 1.242 -9.352 -16.516 1 98.69 56 ARG B O 1
ATOM 1573 N N . GLU B 1 57 ? 1.366 -8.344 -14.477 1 98.75 57 GLU B N 1
ATOM 1574 C CA . GLU B 1 57 ? 1.976 -9.5 -13.812 1 98.75 57 GLU B CA 1
ATOM 1575 C C . GLU B 1 57 ? 1.056 -10.711 -13.867 1 98.75 57 GLU B C 1
ATOM 1577 O O . GLU B 1 57 ? 1.518 -11.836 -14.062 1 98.75 57 GLU B O 1
ATOM 1582 N N . VAL B 1 58 ? -0.242 -10.523 -13.688 1 98.75 58 VAL B N 1
ATOM 1583 C CA . VAL B 1 58 ? -1.202 -11.625 -13.711 1 98.75 58 VAL B CA 1
ATOM 1584 C C . VAL B 1 58 ? -1.256 -12.234 -15.109 1 98.75 58 VAL B C 1
ATOM 1586 O O . VAL B 1 58 ? -1.228 -13.453 -15.266 1 98.75 58 VAL B O 1
ATOM 1589 N N . MET B 1 59 ? -1.27 -11.344 -16.062 1 98.5 59 MET B N 1
ATOM 1590 C CA . MET B 1 59 ? -1.268 -11.828 -17.438 1 98.5 59 MET B CA 1
ATOM 1591 C C . MET B 1 59 ? 0.023 -12.578 -17.75 1 98.5 59 MET B C 1
ATOM 1593 O O . MET B 1 59 ? -0.009 -13.656 -18.359 1 98.5 59 MET B O 1
ATOM 1597 N N . GLU B 1 60 ? 1.12 -12.094 -17.344 1 98.44 60 GLU B N 1
ATOM 1598 C CA . GLU B 1 60 ? 2.424 -12.688 -17.625 1 98.44 60 GLU B CA 1
ATOM 1599 C C . GLU B 1 60 ? 2.57 -14.047 -16.938 1 98.44 60 GLU B C 1
ATOM 1601 O O . GLU B 1 60 ? 3.051 -15 -17.547 1 98.44 60 GLU B O 1
ATOM 1606 N N . GLU B 1 61 ? 2.139 -14.141 -15.688 1 98.44 61 GLU B N 1
ATOM 1607 C CA . GLU B 1 61 ? 2.451 -15.312 -14.875 1 98.44 61 GLU B CA 1
ATOM 1608 C C . GLU B 1 61 ? 1.413 -16.422 -15.086 1 98.44 61 GLU B C 1
ATOM 1610 O O . GLU B 1 61 ? 1.736 -17.609 -15 1 98.44 61 GLU B O 1
ATOM 1615 N N . VAL B 1 62 ? 0.086 -15.992 -15.32 1 98.62 62 VAL B N 1
ATOM 1616 C CA . VAL B 1 62 ? -0.93 -17.031 -15.273 1 98.62 62 VAL B CA 1
ATOM 1617 C C . VAL B 1 62 ? -1.917 -16.859 -16.422 1 98.62 62 VAL B C 1
ATOM 1619 O O . VAL B 1 62 ? -2.871 -17.625 -16.562 1 98.62 62 VAL B O 1
ATOM 1622 N N . GLY B 1 63 ? -1.846 -15.852 -17.234 1 98.5 63 GLY B N 1
ATOM 1623 C CA . GLY B 1 63 ? -2.619 -15.664 -18.453 1 98.5 63 GLY B CA 1
ATOM 1624 C C . GLY B 1 63 ? -4.074 -15.32 -18.188 1 98.5 63 GLY B C 1
ATOM 1625 O O . GLY B 1 63 ? -4.949 -15.664 -18.984 1 98.5 63 GLY B O 1
ATOM 1626 N N . LEU B 1 64 ? -4.383 -14.672 -17.109 1 98.25 64 LEU B N 1
ATOM 1627 C CA . LEU B 1 64 ? -5.762 -14.359 -16.75 1 98.25 64 LEU B CA 1
ATOM 1628 C C . LEU B 1 64 ? -6.02 -12.859 -16.859 1 98.25 64 LEU B C 1
ATOM 1630 O O . LEU B 1 64 ? -5.129 -12.055 -16.562 1 98.25 64 LEU B O 1
ATOM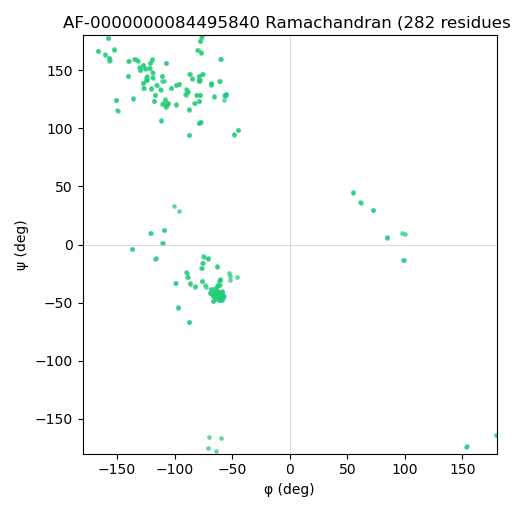 1634 N N . GLU B 1 65 ? -7.191 -12.484 -17.25 1 97.38 65 GLU B N 1
ATOM 1635 C CA . GLU B 1 65 ? -7.715 -11.133 -17.062 1 97.38 65 GLU B CA 1
ATOM 1636 C C . GLU B 1 65 ? -8.461 -11.008 -15.742 1 97.38 65 GLU B C 1
ATOM 1638 O O . GLU B 1 65 ? -9.273 -11.867 -15.398 1 97.38 65 GLU B O 1
ATOM 1643 N N . ILE B 1 66 ? -8.156 -9.914 -15 1 97.94 66 ILE B N 1
ATOM 1644 C CA . ILE B 1 66 ? -8.766 -9.82 -13.68 1 97.94 66 ILE B CA 1
ATOM 1645 C C . ILE B 1 66 ? -9.492 -8.484 -13.547 1 97.94 66 ILE B C 1
ATOM 1647 O O . ILE B 1 66 ? -9.164 -7.52 -14.242 1 97.94 66 ILE B O 1
ATOM 1651 N N . LYS B 1 67 ? -10.508 -8.508 -12.727 1 97.88 67 LYS B N 1
ATOM 1652 C CA . LYS B 1 67 ? -11.109 -7.301 -12.164 1 97.88 67 LYS B CA 1
ATOM 1653 C C . LYS B 1 67 ? -10.594 -7.035 -10.758 1 97.88 67 LYS B C 1
ATOM 1655 O O . LYS B 1 67 ? -10.75 -7.875 -9.867 1 97.88 67 LYS B O 1
ATOM 1660 N N . ILE B 1 68 ? -9.984 -5.883 -10.57 1 98.38 68 ILE B N 1
ATOM 1661 C CA . ILE B 1 68 ? -9.469 -5.527 -9.25 1 98.38 68 ILE B CA 1
ATOM 1662 C C . ILE B 1 68 ? -10.594 -4.945 -8.398 1 98.38 68 ILE B C 1
ATOM 1664 O O . ILE B 1 68 ? -11.211 -3.947 -8.773 1 98.38 68 ILE B O 1
ATOM 1668 N N . GLU B 1 69 ? -10.883 -5.531 -7.254 1 96.94 69 GLU B N 1
ATOM 1669 C CA . GLU B 1 69 ? -11.969 -5.094 -6.391 1 96.94 69 GLU B CA 1
ATOM 1670 C C . GLU B 1 69 ? -11.516 -4 -5.43 1 96.94 69 GLU B C 1
ATOM 1672 O O . GLU B 1 69 ? -11.922 -2.844 -5.559 1 96.94 69 GLU B O 1
ATOM 1677 N N . HIS B 1 70 ? -10.648 -4.277 -4.508 1 97.06 70 HIS B N 1
ATOM 1678 C CA . HIS B 1 70 ? -10.117 -3.301 -3.561 1 97.06 70 HIS B CA 1
ATOM 1679 C C . HIS B 1 70 ? -8.812 -3.789 -2.936 1 97.06 70 HIS B C 1
ATOM 1681 O O . HIS B 1 70 ? -8.453 -4.961 -3.074 1 97.06 70 HIS B O 1
ATOM 1687 N N . ILE B 1 71 ? -8.109 -2.885 -2.35 1 98.69 71 ILE B N 1
ATOM 1688 C CA . ILE B 1 71 ? -6.867 -3.197 -1.652 1 98.69 71 ILE B CA 1
ATOM 1689 C C . ILE B 1 71 ? -7.168 -4.012 -0.397 1 98.69 71 ILE B C 1
ATOM 1691 O O . ILE B 1 71 ? -8.156 -3.75 0.299 1 98.69 71 ILE B O 1
ATOM 1695 N N . LEU B 1 72 ? -6.383 -5.035 -0.103 1 98.69 72 LEU B N 1
ATOM 1696 C CA . LEU B 1 72 ? -6.566 -5.852 1.094 1 98.69 72 LEU B CA 1
ATOM 1697 C C . LEU B 1 72 ? -5.637 -5.395 2.213 1 98.69 72 LEU B C 1
ATOM 1699 O O . LEU B 1 72 ? -6.078 -5.168 3.34 1 98.69 72 LEU B O 1
ATOM 1703 N N . TYR B 1 73 ? -4.359 -5.344 1.912 1 98.75 73 TYR B N 1
ATOM 1704 C CA . TYR B 1 73 ? -3.355 -4.957 2.896 1 98.75 73 TYR B CA 1
ATOM 1705 C C . TYR B 1 73 ? -2.02 -4.656 2.227 1 98.75 73 TYR B C 1
ATOM 1707 O O . TYR B 1 73 ? -1.857 -4.879 1.025 1 98.75 73 TYR B O 1
ATOM 1715 N N . ALA B 1 74 ? -1.141 -4.062 2.924 1 98.81 74 ALA B N 1
ATOM 1716 C CA . ALA B 1 74 ? 0.261 -3.902 2.545 1 98.81 74 ALA B CA 1
ATOM 1717 C C . ALA B 1 74 ? 1.188 -4.473 3.613 1 98.81 74 ALA B C 1
ATOM 1719 O O . ALA B 1 74 ? 0.895 -4.387 4.809 1 98.81 74 ALA B O 1
ATOM 1720 N N . ALA B 1 75 ? 2.232 -5.055 3.148 1 98.12 75 ALA B N 1
ATOM 1721 C CA . ALA B 1 75 ? 3.24 -5.637 4.031 1 98.12 75 ALA B CA 1
ATOM 1722 C C . ALA B 1 75 ? 4.648 -5.281 3.562 1 98.12 75 ALA B C 1
ATOM 1724 O O . ALA B 1 75 ? 4.844 -4.867 2.418 1 98.12 75 ALA B O 1
ATOM 1725 N N . THR B 1 76 ? 5.547 -5.383 4.477 1 98.31 76 THR B N 1
ATOM 1726 C CA . THR B 1 76 ? 6.938 -5.105 4.137 1 98.31 76 THR B CA 1
ATOM 1727 C C . THR B 1 76 ? 7.871 -6.086 4.836 1 98.31 76 THR B C 1
ATOM 1729 O O . THR B 1 76 ? 7.566 -6.574 5.926 1 98.31 76 THR B O 1
ATOM 1732 N N . PHE B 1 77 ? 8.922 -6.434 4.164 1 96.94 77 PHE B N 1
ATOM 1733 C CA . PHE B 1 77 ? 9.953 -7.316 4.699 1 96.94 77 PHE B CA 1
ATOM 1734 C C . PHE B 1 77 ? 11.273 -7.113 3.971 1 96.94 77 PHE B C 1
ATOM 1736 O O . PHE B 1 77 ? 11.297 -6.625 2.84 1 96.94 77 PHE B O 1
ATOM 1743 N N . LYS B 1 78 ? 12.305 -7.52 4.59 1 96.25 78 LYS B N 1
ATOM 1744 C CA . LYS B 1 78 ? 13.617 -7.465 3.953 1 96.25 78 LYS B CA 1
ATOM 1745 C C . LYS B 1 78 ? 13.898 -8.742 3.164 1 96.25 78 LYS B C 1
ATOM 1747 O O . LYS B 1 78 ? 13.672 -9.844 3.66 1 96.25 78 LYS B O 1
ATOM 1752 N N . THR B 1 79 ? 14.344 -8.547 1.891 1 94.12 79 THR B N 1
ATOM 1753 C CA . THR B 1 79 ? 14.781 -9.695 1.106 1 94.12 79 THR B CA 1
ATOM 1754 C C . THR B 1 79 ? 16.266 -9.961 1.315 1 94.12 79 THR B C 1
ATOM 1756 O O . THR B 1 79 ? 16.75 -11.078 1.106 1 94.12 79 THR B O 1
ATOM 1759 N N . ASP B 1 80 ? 17 -8.953 1.698 1 92.88 80 ASP B N 1
ATOM 1760 C CA . ASP B 1 80 ? 18.391 -9 2.137 1 92.88 80 ASP B CA 1
ATOM 1761 C C . ASP B 1 80 ? 18.734 -7.789 3.002 1 92.88 80 ASP B C 1
ATOM 1763 O O . ASP B 1 80 ? 17.891 -6.918 3.221 1 92.88 80 ASP B O 1
ATOM 1767 N N . PRO B 1 81 ? 19.875 -7.703 3.488 1 94.5 81 PRO B N 1
ATOM 1768 C CA . PRO B 1 81 ? 20.188 -6.641 4.445 1 94.5 81 PRO B CA 1
ATOM 1769 C C . PRO B 1 81 ? 20.062 -5.242 3.844 1 94.5 81 PRO B C 1
ATOM 1771 O O . PRO B 1 81 ? 19.953 -4.258 4.578 1 94.5 81 PRO B O 1
ATOM 1774 N N . PHE B 1 82 ? 20.078 -5.109 2.531 1 96.06 82 PHE B N 1
ATOM 1775 C CA . PHE B 1 82 ? 20.078 -3.793 1.907 1 96.06 82 PHE B CA 1
ATOM 1776 C C . PHE B 1 82 ? 18.875 -3.611 1.005 1 96.06 82 PHE B C 1
ATOM 1778 O O . PHE B 1 82 ? 18.766 -2.617 0.283 1 96.06 82 PHE B O 1
ATOM 1785 N N . ARG B 1 83 ? 17.953 -4.57 1.096 1 96.81 83 ARG B N 1
ATOM 1786 C CA . ARG B 1 83 ? 16.781 -4.504 0.219 1 96.81 83 ARG B CA 1
ATOM 1787 C C . ARG B 1 83 ? 15.508 -4.816 0.987 1 96.81 83 ARG B C 1
ATOM 1789 O O . ARG B 1 83 ? 15.398 -5.867 1.627 1 96.81 83 ARG B O 1
ATOM 1796 N N . GLN B 1 84 ? 14.586 -3.932 0.903 1 97.88 84 GLN B N 1
ATOM 1797 C CA . GLN B 1 84 ? 13.273 -4.062 1.541 1 97.88 84 GLN B CA 1
ATOM 1798 C C . GLN B 1 84 ? 12.156 -4.02 0.51 1 97.88 84 GLN B C 1
ATOM 1800 O O . GLN B 1 84 ? 12.188 -3.207 -0.418 1 97.88 84 GLN B O 1
ATOM 1805 N N . MET B 1 85 ? 11.242 -4.914 0.651 1 98.06 85 MET B N 1
ATOM 1806 C CA . MET B 1 85 ? 10.07 -4.961 -0.227 1 98.06 85 MET B CA 1
ATOM 1807 C C . MET B 1 85 ? 8.844 -4.402 0.476 1 98.06 85 MET B C 1
ATOM 1809 O O . MET B 1 85 ? 8.617 -4.68 1.655 1 98.06 85 MET B O 1
ATOM 1813 N N . VAL B 1 86 ? 8.141 -3.592 -0.229 1 98.75 86 VAL B N 1
ATOM 1814 C CA . VAL B 1 86 ? 6.77 -3.25 0.143 1 98.75 86 VAL B CA 1
ATOM 1815 C C . VAL B 1 86 ? 5.793 -3.904 -0.829 1 98.75 86 VAL B C 1
ATOM 1817 O O . VAL B 1 86 ? 5.832 -3.641 -2.033 1 98.75 86 VAL B O 1
ATOM 1820 N N . ILE B 1 87 ? 4.941 -4.762 -0.262 1 98.81 87 ILE B N 1
ATOM 1821 C CA . ILE B 1 87 ? 3.992 -5.508 -1.083 1 98.81 87 ILE B CA 1
ATOM 1822 C C . ILE B 1 87 ? 2.58 -4.977 -0.848 1 98.81 87 ILE B C 1
ATOM 1824 O O . ILE B 1 87 ? 2.123 -4.891 0.294 1 98.81 87 ILE B O 1
ATOM 1828 N N . ILE B 1 88 ? 1.954 -4.594 -1.925 1 98.94 88 ILE B N 1
ATOM 1829 C CA . ILE B 1 88 ? 0.558 -4.172 -1.89 1 98.94 88 ILE B CA 1
ATOM 1830 C C . ILE B 1 88 ? -0.326 -5.266 -2.484 1 98.94 88 ILE B C 1
ATOM 1832 O O . ILE B 1 88 ? -0.141 -5.664 -3.637 1 98.94 88 ILE B O 1
ATOM 1836 N N . THR B 1 89 ? -1.275 -5.75 -1.685 1 98.94 89 THR B N 1
ATOM 1837 C CA . THR B 1 89 ? -2.076 -6.906 -2.068 1 98.94 89 THR B CA 1
ATOM 1838 C C . THR B 1 89 ? -3.527 -6.504 -2.316 1 98.94 89 THR B C 1
ATOM 1840 O O . THR B 1 89 ? -4.121 -5.781 -1.516 1 98.94 89 THR B O 1
ATOM 1843 N N . TYR B 1 90 ? -4.051 -6.98 -3.42 1 98.94 90 TYR B N 1
ATOM 1844 C CA . TYR B 1 90 ? -5.41 -6.633 -3.828 1 98.94 90 TYR B CA 1
ATOM 1845 C C . TYR B 1 90 ? -6.289 -7.875 -3.91 1 98.94 90 TYR B C 1
ATOM 1847 O O . TYR B 1 90 ? -5.816 -8.953 -4.27 1 98.94 90 TYR B O 1
ATOM 1855 N N . LEU B 1 91 ? -7.547 -7.676 -3.617 1 98.56 91 LEU B N 1
ATOM 1856 C CA . LEU B 1 91 ? -8.562 -8.664 -3.965 1 98.56 91 LEU B CA 1
ATOM 1857 C C . LEU B 1 91 ? -8.969 -8.539 -5.43 1 98.56 91 LEU B C 1
ATOM 1859 O O . LEU B 1 91 ? -9.266 -7.441 -5.902 1 98.56 91 LEU B O 1
ATOM 1863 N N . CYS B 1 92 ? -8.922 -9.641 -6.082 1 98.5 92 CYS B N 1
ATOM 1864 C CA . CYS B 1 92 ? -9.273 -9.656 -7.5 1 98.5 92 CYS B CA 1
ATOM 1865 C C . CYS B 1 92 ? -10.234 -10.797 -7.812 1 98.5 92 CYS B C 1
ATOM 1867 O O . CYS B 1 92 ? -10.305 -11.773 -7.07 1 98.5 92 CYS B O 1
ATOM 1869 N N . LYS B 1 93 ? -10.914 -10.594 -8.922 1 97.06 93 LYS B N 1
ATOM 1870 C CA . LYS B 1 93 ? -11.789 -11.641 -9.461 1 97.06 93 LYS B CA 1
ATOM 1871 C C . LYS B 1 93 ? -11.422 -11.969 -10.906 1 97.06 93 LYS B C 1
ATOM 1873 O O . LYS B 1 93 ? -10.961 -11.102 -11.648 1 97.06 93 LYS B O 1
ATOM 1878 N N . SER B 1 94 ? -11.547 -13.195 -11.211 1 94.44 94 SER B N 1
ATOM 1879 C CA . SER B 1 94 ? -11.422 -13.633 -12.594 1 94.44 94 SER B CA 1
ATOM 1880 C C . SER B 1 94 ? -12.633 -14.461 -13.031 1 94.44 94 SER B C 1
ATOM 1882 O O . SER B 1 94 ? -13.109 -15.312 -12.281 1 94.44 94 SER B O 1
ATOM 1884 N N . GLU B 1 95 ? -13.094 -14.148 -14.18 1 88.06 95 GLU B N 1
ATOM 1885 C CA . GLU B 1 95 ? -14.18 -14.953 -14.734 1 88.06 95 GLU B CA 1
ATOM 1886 C C . GLU B 1 95 ? -13.656 -16.281 -15.266 1 88.06 95 GLU B C 1
ATOM 1888 O O . GLU B 1 95 ? -14.383 -17.281 -15.266 1 88.06 95 GLU B O 1
ATOM 1893 N N . ASN B 1 96 ? -12.438 -16.281 -15.75 1 90.44 96 ASN B N 1
ATOM 1894 C CA . ASN B 1 96 ? -11.773 -17.438 -16.328 1 90.44 96 ASN B CA 1
ATOM 1895 C C . ASN B 1 96 ? -10.891 -18.141 -15.305 1 90.44 96 ASN B C 1
ATOM 1897 O O . ASN B 1 96 ? -10.234 -17.5 -14.492 1 90.44 96 ASN B O 1
ATOM 1901 N N . LYS B 1 97 ? -10.945 -19.469 -15.328 1 93.5 97 LYS B N 1
ATOM 1902 C CA . LYS B 1 97 ? -10.133 -20.266 -14.406 1 93.5 97 LYS B CA 1
ATOM 1903 C C . LYS B 1 97 ? -9.016 -21 -15.141 1 93.5 97 LYS B C 1
ATOM 1905 O O . LYS B 1 97 ? -8.273 -21.766 -14.531 1 93.5 97 LYS B O 1
ATOM 1910 N N . ASP B 1 98 ? -8.938 -20.797 -16.453 1 96.31 98 ASP B N 1
ATOM 1911 C CA . ASP B 1 98 ? -7.922 -21.484 -17.25 1 96.31 98 ASP B CA 1
ATOM 1912 C C . ASP B 1 98 ? -6.566 -20.797 -17.109 1 96.31 98 ASP B C 1
ATOM 1914 O O . ASP B 1 98 ? -6.312 -19.781 -17.781 1 96.31 98 ASP B O 1
ATOM 1918 N N . VAL B 1 99 ? -5.691 -21.375 -16.375 1 98.19 99 VAL B N 1
ATOM 1919 C CA . VAL B 1 99 ? -4.398 -20.781 -16.047 1 98.19 99 VAL B CA 1
ATOM 1920 C C . VAL B 1 99 ? -3.363 -21.219 -17.094 1 98.19 99 VAL B C 1
ATOM 1922 O O . VAL B 1 99 ? -3.271 -22.391 -17.438 1 98.19 99 VAL B O 1
ATOM 1925 N N . LYS B 1 100 ? -2.68 -20.328 -17.625 1 98.25 100 LYS B N 1
ATOM 1926 C CA . LYS B 1 100 ? -1.494 -20.562 -18.438 1 98.25 100 LYS B CA 1
ATOM 1927 C C . LYS B 1 100 ? -0.234 -20.062 -17.734 1 98.25 100 LYS B C 1
ATOM 1929 O O . LYS B 1 100 ? 0.073 -18.875 -17.781 1 98.25 100 LYS B O 1
ATOM 1934 N N . LEU B 1 101 ? 0.555 -20.953 -17.25 1 97.69 101 LEU B N 1
ATOM 1935 C CA . LEU B 1 101 ? 1.704 -20.594 -16.422 1 97.69 101 LEU B CA 1
ATOM 1936 C C . LEU B 1 101 ? 2.861 -20.109 -17.281 1 97.69 101 LEU B C 1
ATOM 1938 O O . LEU B 1 101 ? 3.113 -20.641 -18.359 1 97.69 101 LEU B O 1
ATOM 1942 N N . SER B 1 102 ? 3.51 -19.125 -16.75 1 96.75 102 SER B N 1
ATOM 1943 C CA . SER B 1 102 ? 4.801 -18.766 -17.328 1 96.75 102 SER B CA 1
ATOM 1944 C C . SER B 1 102 ? 5.895 -19.734 -16.875 1 96.75 102 SER B C 1
ATOM 1946 O O . SER B 1 102 ? 5.672 -20.562 -16 1 96.75 102 SER B O 1
ATOM 1948 N N . SER B 1 103 ? 7.133 -19.594 -17.406 1 94.62 103 SER B N 1
ATOM 1949 C CA . SER B 1 103 ? 8.266 -20.453 -17.078 1 94.62 103 SER B CA 1
ATOM 1950 C C . SER B 1 103 ? 8.766 -20.188 -15.664 1 94.62 103 SER B C 1
ATOM 1952 O O . SER B 1 103 ? 9.523 -20.984 -15.117 1 94.62 103 SER B O 1
ATOM 1954 N N . GLU B 1 104 ? 8.312 -19.109 -15.07 1 94.06 104 GLU B N 1
ATOM 1955 C CA . GLU B 1 104 ? 8.75 -18.75 -13.727 1 94.06 104 GLU B CA 1
ATOM 1956 C C . GLU B 1 104 ? 8.086 -19.625 -12.672 1 94.06 104 GLU B C 1
ATOM 1958 O O . GLU B 1 104 ? 8.531 -19.672 -11.523 1 94.06 104 GLU B O 1
ATOM 1963 N N . HIS B 1 105 ? 7.023 -20.297 -13.102 1 96.5 105 HIS B N 1
ATOM 1964 C CA . HIS B 1 105 ? 6.258 -21.109 -12.164 1 96.5 105 HIS B CA 1
ATOM 1965 C C . HIS B 1 105 ? 6.023 -22.5 -12.711 1 96.5 105 HIS B C 1
ATOM 1967 O O . HIS B 1 105 ? 5.965 -22.703 -13.93 1 96.5 105 HIS B O 1
ATOM 1973 N N . GLU B 1 106 ? 5.863 -23.484 -11.781 1 96.19 106 GLU B N 1
ATOM 1974 C CA . GLU B 1 106 ? 5.816 -24.875 -12.234 1 96.19 106 GLU B CA 1
ATOM 1975 C C . GLU B 1 106 ? 4.465 -25.516 -11.922 1 96.19 106 GLU B C 1
ATOM 1977 O O . GLU B 1 106 ? 4.16 -26.609 -12.414 1 96.19 106 GLU B O 1
ATOM 1982 N N . ASP B 1 107 ? 3.678 -24.875 -11.109 1 97.06 107 ASP B N 1
ATOM 1983 C CA . ASP B 1 107 ? 2.379 -25.438 -10.75 1 97.06 107 ASP B CA 1
ATOM 1984 C C . ASP B 1 107 ? 1.416 -24.328 -10.297 1 97.06 107 ASP B C 1
ATOM 1986 O O . ASP B 1 107 ? 1.833 -23.203 -10.031 1 97.06 107 ASP B O 1
ATOM 1990 N N . TYR B 1 108 ? 0.135 -24.594 -10.359 1 98.19 108 TYR B N 1
ATOM 1991 C CA . TYR B 1 108 ? -0.888 -23.703 -9.836 1 98.19 108 TYR B CA 1
ATOM 1992 C C . TYR B 1 108 ? -2.004 -24.484 -9.156 1 98.19 108 TYR B C 1
ATOM 1994 O O . TYR B 1 108 ? -2.145 -25.688 -9.375 1 98.19 108 TYR B O 1
ATOM 2002 N N . LEU B 1 109 ? -2.717 -23.797 -8.266 1 98.06 109 LEU B N 1
ATOM 2003 C CA . LEU B 1 109 ? -3.834 -24.422 -7.57 1 98.06 109 LEU B CA 1
ATOM 2004 C C . LEU B 1 109 ? -4.891 -23.375 -7.199 1 98.06 109 LEU B C 1
ATOM 2006 O O . LEU B 1 109 ? -4.559 -22.297 -6.707 1 98.06 109 LEU B O 1
ATOM 2010 N N . TRP B 1 110 ? -6.082 -23.656 -7.648 1 97.81 110 TRP B N 1
ATOM 2011 C CA . TRP B 1 110 ? -7.199 -22.953 -7.016 1 97.81 110 TRP B CA 1
ATOM 2012 C C . TRP B 1 110 ? -7.531 -23.578 -5.668 1 97.81 110 TRP B C 1
ATOM 2014 O O . TRP B 1 110 ? -8.156 -24.641 -5.602 1 97.81 110 TRP B O 1
ATOM 2024 N N . ALA B 1 111 ? -7.156 -22.891 -4.59 1 97.81 111 ALA B N 1
ATOM 2025 C CA . ALA B 1 111 ? -7.137 -23.516 -3.268 1 97.81 111 ALA B CA 1
ATOM 2026 C C . ALA B 1 111 ? -8.148 -22.859 -2.334 1 97.81 111 ALA B C 1
ATOM 2028 O O . ALA B 1 111 ? -8.297 -21.641 -2.338 1 97.81 111 ALA B O 1
ATOM 2029 N N . GLY B 1 112 ? -8.867 -23.688 -1.582 1 97.12 112 GLY B N 1
ATOM 2030 C CA . GLY B 1 112 ? -9.688 -23.156 -0.502 1 97.12 112 GLY B CA 1
ATOM 2031 C C . GLY B 1 112 ? -8.883 -22.766 0.722 1 97.12 112 GLY B C 1
ATOM 2032 O O . GLY B 1 112 ? -7.664 -22.953 0.755 1 97.12 112 GLY B O 1
ATOM 2033 N N . PRO B 1 113 ? -9.547 -22.266 1.699 1 97.25 113 PRO B N 1
ATOM 2034 C CA . PRO B 1 113 ? -8.852 -21.734 2.875 1 97.25 113 PRO B CA 1
ATOM 2035 C C . PRO B 1 113 ? -7.984 -22.781 3.564 1 97.25 113 PRO B C 1
ATOM 2037 O O . PRO B 1 113 ? -6.863 -22.484 3.988 1 97.25 113 PRO B O 1
ATOM 2040 N N . LYS B 1 114 ? -8.469 -24 3.682 1 96.88 114 LYS B N 1
ATOM 2041 C CA . LYS B 1 114 ? -7.711 -25.062 4.344 1 96.88 114 LYS B CA 1
ATOM 2042 C C . LYS B 1 114 ? -6.43 -25.375 3.578 1 96.88 114 LYS B C 1
ATOM 2044 O O . LYS B 1 114 ? -5.355 -25.484 4.172 1 96.88 114 LYS B O 1
ATOM 2049 N N . GLU B 1 115 ? -6.516 -25.516 2.324 1 98 115 GLU B N 1
ATOM 2050 C CA . GLU B 1 115 ? -5.355 -25.781 1.479 1 98 115 GLU B CA 1
ATOM 2051 C C . GLU B 1 115 ? -4.367 -24.609 1.513 1 98 115 GLU B C 1
ATOM 2053 O O . GLU B 1 115 ? -3.152 -24.828 1.548 1 98 115 GLU B O 1
ATOM 2058 N N . LEU B 1 116 ? -4.895 -23.438 1.459 1 98.38 116 LEU B N 1
ATOM 2059 C CA . LEU B 1 116 ? -4.039 -22.25 1.504 1 98.38 116 LEU B CA 1
ATOM 2060 C C . LEU B 1 116 ? -3.195 -22.234 2.773 1 98.38 116 LEU B C 1
ATOM 2062 O O . LEU B 1 116 ? -1.986 -22 2.717 1 98.38 116 LEU B O 1
ATOM 2066 N N . LYS B 1 117 ? -3.799 -22.5 3.904 1 97.75 117 LYS B N 1
ATOM 2067 C CA . LYS B 1 117 ? -3.102 -22.5 5.188 1 97.75 117 LYS B CA 1
ATOM 2068 C C . LYS B 1 117 ? -1.982 -23.547 5.203 1 97.75 117 LYS B C 1
ATOM 2070 O O . LYS B 1 117 ? -0.948 -23.328 5.84 1 97.75 117 LYS B O 1
ATOM 2075 N N . GLN B 1 118 ? -2.191 -24.562 4.492 1 97.81 118 GLN B N 1
ATOM 2076 C CA . GLN B 1 118 ? -1.226 -25.656 4.465 1 97.81 118 GLN B CA 1
ATOM 2077 C C . GLN B 1 118 ? -0.086 -25.359 3.492 1 97.81 118 GLN B C 1
ATOM 2079 O O . GLN B 1 118 ? 1.068 -25.703 3.758 1 97.81 118 GLN B O 1
ATOM 2084 N N . LEU B 1 119 ? -0.364 -24.719 2.41 1 97.94 119 LEU B N 1
ATOM 2085 C CA . LEU B 1 119 ? 0.579 -24.672 1.298 1 97.94 119 LEU B CA 1
ATOM 2086 C C . LEU B 1 119 ? 1.357 -23.359 1.302 1 97.94 119 LEU B C 1
ATOM 2088 O O . LEU B 1 119 ? 2.514 -23.312 0.878 1 97.94 119 LEU B O 1
ATOM 2092 N N . LEU B 1 120 ? 0.708 -22.25 1.742 1 98.25 120 LEU B N 1
ATOM 2093 C CA . LEU B 1 120 ? 1.38 -20.953 1.704 1 98.25 120 LEU B CA 1
ATOM 2094 C C . LEU B 1 120 ? 2.408 -20.844 2.824 1 98.25 120 LEU B C 1
ATOM 2096 O O . LEU B 1 120 ? 2.211 -21.391 3.912 1 98.25 120 LEU B O 1
ATOM 2100 N N . PRO B 1 121 ? 3.48 -20.141 2.551 1 97.25 121 PRO B N 1
ATOM 2101 C CA . PRO B 1 121 ? 4.457 -19.922 3.621 1 97.25 121 PRO B CA 1
ATOM 2102 C C . PRO B 1 121 ? 3.863 -19.172 4.812 1 97.25 121 PRO B C 1
ATOM 2104 O O . PRO B 1 121 ? 2.871 -18.453 4.668 1 97.25 121 PRO B O 1
ATOM 2107 N N . THR B 1 122 ? 4.465 -19.266 5.926 1 96.56 122 THR B N 1
ATOM 2108 C CA . THR B 1 122 ? 3.967 -18.766 7.203 1 96.56 122 THR B CA 1
ATOM 2109 C C . THR B 1 122 ? 3.732 -17.25 7.141 1 96.56 122 THR B C 1
ATOM 2111 O O . THR B 1 122 ? 2.738 -16.75 7.668 1 96.56 122 THR B O 1
ATOM 2114 N N . ASN B 1 123 ? 4.613 -16.5 6.508 1 96.25 123 ASN B N 1
ATOM 2115 C CA . ASN B 1 123 ? 4.465 -15.055 6.457 1 96.25 123 ASN B CA 1
ATOM 2116 C C . ASN B 1 123 ? 3.203 -14.648 5.695 1 96.25 123 ASN B C 1
ATOM 2118 O O . ASN B 1 123 ? 2.492 -13.727 6.113 1 96.25 123 ASN B O 1
ATOM 2122 N N . ILE B 1 124 ? 2.955 -15.336 4.625 1 97.94 124 ILE B N 1
ATOM 2123 C CA . ILE B 1 124 ? 1.753 -15.039 3.855 1 97.94 124 ILE B CA 1
ATOM 2124 C C . ILE B 1 124 ? 0.516 -15.453 4.648 1 97.94 124 ILE B C 1
ATOM 2126 O O . ILE B 1 124 ? -0.474 -14.719 4.695 1 97.94 124 ILE B O 1
ATOM 2130 N N . ASN B 1 125 ? 0.614 -16.641 5.289 1 98.06 125 ASN B N 1
ATOM 2131 C CA . ASN B 1 125 ? -0.486 -17.094 6.129 1 98.06 125 ASN B CA 1
ATOM 2132 C C . ASN B 1 125 ? -0.813 -16.094 7.23 1 98.06 125 ASN B C 1
ATOM 2134 O O . ASN B 1 125 ? -1.984 -15.812 7.492 1 98.06 125 ASN B O 1
ATOM 2138 N N . ASN B 1 126 ? 0.21 -15.602 7.855 1 98.06 126 ASN B N 1
ATOM 2139 C CA . ASN B 1 126 ? 0.016 -14.625 8.922 1 98.06 126 ASN B CA 1
ATOM 2140 C C . ASN B 1 126 ? -0.65 -13.352 8.398 1 98.06 126 ASN B C 1
ATOM 2142 O O . ASN B 1 126 ? -1.536 -12.797 9.047 1 98.06 126 ASN B O 1
ATOM 2146 N N . ASP B 1 127 ? -0.194 -12.922 7.215 1 98.31 127 ASP B N 1
ATOM 2147 C CA . ASP B 1 127 ? -0.804 -11.742 6.613 1 98.31 127 ASP B CA 1
ATOM 2148 C C . ASP B 1 127 ? -2.271 -11.992 6.277 1 98.31 127 ASP B C 1
ATOM 2150 O O . ASP B 1 127 ? -3.123 -11.133 6.508 1 98.31 127 ASP B O 1
ATOM 2154 N N . PHE B 1 128 ? -2.555 -13.156 5.723 1 98.75 128 PHE B N 1
ATOM 2155 C CA . PHE B 1 128 ? -3.926 -13.516 5.375 1 98.75 128 PHE B CA 1
ATOM 2156 C C . PHE B 1 128 ? -4.812 -13.523 6.613 1 98.75 128 PHE B C 1
ATOM 2158 O O . PHE B 1 128 ? -5.938 -13.008 6.578 1 98.75 128 PHE B O 1
ATOM 2165 N N . ASP B 1 129 ? -4.301 -14.07 7.648 1 98.06 129 ASP B N 1
ATOM 2166 C CA . ASP B 1 129 ? -5.059 -14.156 8.891 1 98.06 129 ASP B CA 1
ATOM 2167 C C . ASP B 1 129 ? -5.305 -12.766 9.484 1 98.06 129 ASP B C 1
ATOM 2169 O O . ASP B 1 129 ? -6.449 -12.398 9.766 1 98.06 129 ASP B O 1
ATOM 2173 N N . LYS B 1 130 ? -4.258 -11.984 9.57 1 97.56 130 LYS B N 1
ATOM 2174 C CA . LYS B 1 130 ? -4.32 -10.656 10.172 1 97.56 130 LYS B CA 1
ATOM 2175 C C . LYS B 1 130 ? -5.297 -9.758 9.422 1 97.56 130 LYS B C 1
ATOM 2177 O O . LYS B 1 130 ? -5.961 -8.914 10.023 1 97.56 130 LYS B O 1
ATOM 2182 N N . ASN B 1 131 ? -5.395 -10.047 8.133 1 97.88 131 ASN B N 1
ATOM 2183 C CA . ASN B 1 131 ? -6.195 -9.148 7.312 1 97.88 131 ASN B CA 1
ATOM 2184 C C . ASN B 1 131 ? -7.504 -9.805 6.875 1 97.88 131 ASN B C 1
ATOM 2186 O O . ASN B 1 131 ? -8.164 -9.336 5.945 1 97.88 131 ASN B O 1
ATOM 2190 N N . HIS B 1 132 ? -7.891 -10.922 7.441 1 97.62 132 HIS B N 1
ATOM 2191 C CA . HIS B 1 132 ? -9.164 -11.617 7.293 1 97.62 132 HIS B CA 1
ATOM 2192 C C . HIS B 1 132 ? -9.391 -12.047 5.844 1 97.62 132 HIS B C 1
ATOM 2194 O O . HIS B 1 132 ? -10.508 -11.969 5.34 1 97.62 132 HIS B O 1
ATOM 2200 N N . VAL B 1 133 ? -8.297 -12.422 5.211 1 98.5 133 VAL B N 1
ATOM 2201 C CA . VAL B 1 133 ? -8.359 -12.789 3.801 1 98.5 133 VAL B CA 1
ATOM 2202 C C . VAL B 1 133 ? -9.047 -14.148 3.648 1 98.5 133 VAL B C 1
ATOM 2204 O O . VAL B 1 133 ? -9.828 -14.352 2.719 1 98.5 133 VAL B O 1
ATOM 2207 N N . PHE B 1 134 ? -8.828 -15.102 4.59 1 98 134 PHE B N 1
ATOM 2208 C CA . PHE B 1 134 ? -9.445 -16.422 4.516 1 98 134 PHE B CA 1
ATOM 2209 C C . PHE B 1 134 ? -10.961 -16.328 4.566 1 98 134 PHE B C 1
ATOM 2211 O O . PHE B 1 134 ? -11.664 -17 3.818 1 98 134 PHE B O 1
ATOM 2218 N N . SER B 1 135 ? -11.445 -15.484 5.453 1 96.25 135 SER B N 1
ATOM 2219 C CA . SER B 1 135 ? -12.883 -15.289 5.578 1 96.25 135 SER B CA 1
ATOM 2220 C C . SER B 1 135 ? -13.477 -14.688 4.301 1 96.25 135 SER B C 1
ATOM 2222 O O . SER B 1 135 ? -14.57 -15.07 3.881 1 96.25 135 SER B O 1
ATOM 2224 N N . LEU B 1 136 ? -12.734 -13.828 3.729 1 96.31 136 LEU B N 1
ATOM 2225 C CA . LEU B 1 136 ? -13.188 -13.188 2.498 1 96.31 136 LEU B CA 1
ATOM 2226 C C . LEU B 1 136 ? -13.289 -14.195 1.363 1 96.31 136 LEU B C 1
ATOM 2228 O O . LEU B 1 136 ? -14.234 -14.156 0.575 1 96.31 136 LEU B O 1
ATOM 2232 N N . ILE B 1 137 ? -12.328 -15.062 1.289 1 96.06 137 ILE B N 1
ATOM 2233 C CA . ILE B 1 137 ? -12.328 -16.094 0.262 1 96.06 137 ILE B CA 1
ATOM 2234 C C . ILE B 1 137 ? -13.523 -17.031 0.465 1 96.06 137 ILE B C 1
ATOM 2236 O O . ILE B 1 137 ? -14.227 -17.375 -0.494 1 96.06 137 ILE B O 1
ATOM 2240 N N . GLU B 1 138 ? -13.75 -17.359 1.703 1 92.38 138 GLU B N 1
ATOM 2241 C CA . GLU B 1 138 ? -14.859 -18.25 2.031 1 92.38 138 GLU B CA 1
ATOM 2242 C C . GLU B 1 138 ? -16.203 -17.625 1.645 1 92.38 138 GLU B C 1
ATOM 2244 O O . GLU B 1 138 ? -17.109 -18.328 1.176 1 92.38 138 GLU B O 1
ATOM 2249 N N . GLN B 1 139 ? -16.297 -16.344 1.786 1 89.81 139 GLN B N 1
ATOM 2250 C CA . GLN B 1 139 ? -17.547 -15.625 1.527 1 89.81 139 GLN B CA 1
ATOM 2251 C C . GLN B 1 139 ? -17.781 -15.461 0.029 1 89.81 139 GLN B C 1
ATOM 2253 O O . GLN B 1 139 ? -18.906 -15.203 -0.4 1 89.81 139 GLN B O 1
ATOM 2258 N N . SER B 1 140 ? -16.797 -15.562 -0.743 1 83.94 140 SER B N 1
ATOM 2259 C CA . SER B 1 140 ? -16.922 -15.391 -2.186 1 83.94 140 SER B CA 1
ATOM 2260 C C . SER B 1 140 ? -17.594 -16.594 -2.834 1 83.94 140 SER B C 1
ATOM 2262 O O . SER B 1 140 ? -17.906 -16.562 -4.023 1 83.94 140 SER B O 1
ATOM 2264 N N . LYS B 1 141 ? -17.797 -17.75 -2.107 1 76.12 141 LYS B N 1
ATOM 2265 C CA . LYS B 1 141 ? -18.531 -18.906 -2.594 1 76.12 141 LYS B CA 1
ATOM 2266 C C . LYS B 1 141 ? -19.969 -18.547 -2.924 1 76.12 141 LYS B C 1
ATOM 2268 O O . LYS B 1 141 ? -20.578 -19.156 -3.816 1 76.12 141 LYS B O 1
ATOM 2273 N N . ILE B 1 142 ? -20.5 -17.641 -2.143 1 63.19 142 ILE B N 1
ATOM 2274 C CA . ILE B 1 142 ? -21.938 -17.359 -2.197 1 63.19 142 ILE B CA 1
ATOM 2275 C C . ILE B 1 142 ? -22.203 -16.266 -3.236 1 63.19 142 ILE B C 1
ATOM 2277 O O . ILE B 1 142 ? -23.266 -16.25 -3.873 1 63.19 142 ILE B O 1
ATOM 2281 N N . SER B 1 143 ? -21.266 -15.406 -3.479 1 53.12 143 SER B N 1
ATOM 2282 C CA . SER B 1 143 ? -21.578 -14.305 -4.379 1 53.12 143 SER B CA 1
ATOM 2283 C C . SER B 1 143 ? -21.391 -14.703 -5.836 1 53.12 143 SER B C 1
ATOM 2285 O O . SER B 1 143 ? -20.5 -15.492 -6.152 1 53.12 143 SER B O 1
#

Nearest PDB structures (foldseek):
  6dt3-assembly1_A  TM=8.266E-01  e=1.173E-11  Klebsiella pneumoniae subsp. pneumoniae NTUH-K2044
  1vcd-assembly1_A  TM=8.380E-01  e=4.440E-10  Thermus thermophilus HB8
  1vc9-assembly2_B  TM=8.310E-01  e=4.434E-09  Thermus thermophilus HB8
  1soi-assembly1_A-2  TM=8.070E-01  e=2.571E-09  Deinococcus radiodurans
  1sz3-assembly1_B  TM=7.198E-01  e=3.480E-09  Deinococcus radiodurans

InterPro domains:
  IPR000086 NUDIX hydrolase domain [PF00293] (9-120)
  IPR000086 NUDIX hydrolase domain [PS51462] (6-133)
  IPR015797 NUDIX hydrolase-like domain superfamily [SSF55811] (6-123)
  IPR020084 NUDIX hydrolase, conserved site [PS00893] (42-63)
  IPR020476 NUDIX hydrolase [PR00502] (37-51)
  IPR020476 NUDIX hydrolase [PR00502] (51-66)

Organism: NCBI:txid1637975

Sequence (286 aa):
MQNENKILVGVKAVIVNEGKALIIKRSKIAHFSGGTWETVGGKVEFGEDLETALKREVMEEVGLEIKIEHILYAATFKTDPFRQMVIITYLCKSENKDVKLSSEHEDYLWAGPKELKQLLPTNINNDFDKNHVFSLIEQSKISMQNENKILVGVKAVIVNEGKALIIKRSKIAHFSGGTWETVGGKVEFGEDLETALKREVMEEVGLEIKIEHILYAATFKTDPFRQMVIITYLCKSENKDVKLSSEHEDYLWAGPKELKQLLPTNINNDFDKNHVFSLIEQSKIS

Radius of gyration: 20.1 Å; Cα contacts (8 Å, |Δi|>4): 626; chains: 2; bounding box: 52×55×40 Å

Secondary structure (DSSP, 8-state):
-----EEEEEEEEEEEETTEEEEEEE-SSSSTTTT-EE-EEEEPPTT--HHHHHHHHHHHHH----EEEEEEEEEEEEEETTEEEEEEEEEEE-S-------TTEEEEEEE-HHHHHHHS-HHHHHHHHHTTHHHHHHHTTT-/-----EEEEEEEEEEEETTEEEEEEE-SSSSTTTT-EE-EEEEPPTT--HHHHHHHHHHHHH----EEEEEEEEEEEEEETTEEEEEEEEEEE-S-------TTEEEEEEE-HHHHHHHS-HHHHHHHHHTTHHHHHHHTTT-

pLDDT: mean 93.33, std 11.82, range [40.22, 98.94]

Solvent-accessible surface area (backbone atoms only — not comparable to full-atom values): 15352 Å² total; per-residue (Å²): 128,84,77,67,75,42,63,46,52,31,30,34,34,49,36,38,51,75,26,17,34,46,33,35,22,33,22,58,91,44,70,98,67,41,66,42,42,40,62,44,43,44,69,59,54,92,91,58,51,70,67,58,35,35,51,49,32,31,33,58,46,30,51,45,69,69,49,77,72,48,71,62,48,73,50,66,50,68,83,46,99,42,34,32,40,36,38,41,31,27,37,25,34,36,91,67,83,72,70,43,69,28,87,68,36,72,48,72,43,77,32,37,59,71,53,41,62,69,56,35,48,67,70,59,41,50,51,32,58,77,59,49,43,52,60,51,36,56,55,38,50,78,103,125,86,77,66,75,42,63,46,51,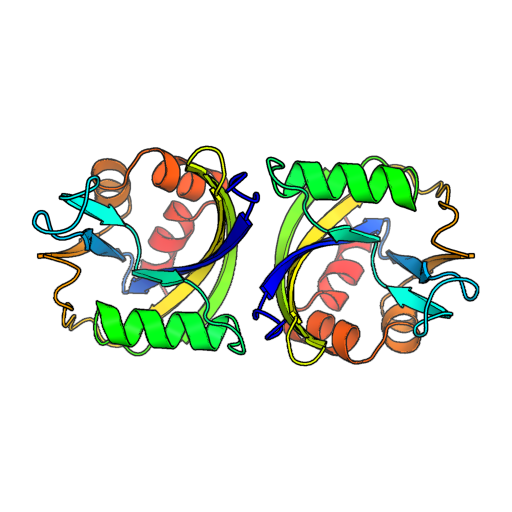30,30,36,35,49,35,37,51,77,26,17,34,46,33,34,22,33,22,58,90,45,67,98,68,39,66,42,42,40,63,44,44,43,68,58,53,92,92,57,49,69,68,56,34,35,50,51,32,32,33,58,47,30,52,45,71,70,49,79,73,51,71,62,48,71,49,68,50,69,83,46,99,45,34,32,39,37,36,42,31,28,38,26,34,38,91,68,83,70,71,44,69,26,88,67,35,72,49,72,43,77,31,38,59,71,52,42,64,69,56,35,48,66,70,58,42,51,51,31,58,77,60,48,44,51,60,51,36,56,54,38,51,78,103